Protein AF-S9UNZ1-F1 (afdb_monomer_lite)

Organism: NCBI:txid28005

Foldseek 3Di:
DLLVLLVVLLVCLQPPVCCCVDPVVLVSCVVDLLLVLLDADPVQWDWDCPPVDIDIDGPSPSSNVSSLSSLQSLLVSCLVPVVSCCSNPDPQSSLVSLLQQLACDPRHNVPLVSNLSSLVSVLSCLVSPLVDDHDPVSLVSSLVRLLVLCPDPLVPDPSSLVSVLSSLVSLVSNCVRDNLVPDPSSVVSNVVSVPDVSPVVSVVD

pLDDT: mean 83.98, std 10.7, range [51.44, 96.38]

InterPro domains:
  IPR011989 Armadillo-like helical [G3DSA:1.25.10.10] (1-201)

Radius of gyration: 17.78 Å; chains: 1; bounding box: 51×41×42 Å

Structure (mmCIF, N/CA/C/O backbone):
data_AF-S9UNZ1-F1
#
_entry.id   AF-S9UNZ1-F1
#
loop_
_atom_site.group_PDB
_atom_site.id
_atom_site.type_symbol
_atom_site.label_atom_id
_atom_site.label_alt_id
_atom_site.label_comp_id
_atom_site.label_asym_id
_atom_site.label_entity_id
_atom_site.label_seq_id
_atom_site.pdbx_PDB_ins_code
_atom_site.Cartn_x
_atom_site.Cartn_y
_atom_site.Cartn_z
_atom_site.occupancy
_atom_site.B_iso_or_equiv
_atom_site.auth_seq_id
_atom_site.auth_comp_id
_atom_site.auth_asym_id
_atom_site.auth_atom_id
_atom_site.pdbx_PDB_model_num
ATOM 1 N N . MET A 1 1 ? -10.093 -12.068 -19.983 1.00 70.94 1 MET A N 1
ATOM 2 C CA . MET A 1 1 ? -11.039 -12.468 -18.916 1.00 70.94 1 MET A CA 1
ATOM 3 C C . MET A 1 1 ? -10.761 -11.739 -17.599 1.00 70.94 1 MET A C 1
ATOM 5 O O . MET A 1 1 ? -11.621 -10.974 -17.195 1.00 70.94 1 MET A O 1
ATOM 9 N N . ARG A 1 2 ? -9.573 -11.876 -16.981 1.00 75.50 2 ARG A N 1
ATOM 10 C CA . ARG A 1 2 ? -9.237 -11.229 -15.687 1.00 75.50 2 ARG A CA 1
ATOM 11 C C . ARG A 1 2 ? -9.446 -9.703 -15.656 1.00 75.50 2 ARG A C 1
ATOM 13 O O . ARG A 1 2 ? -10.149 -9.211 -14.786 1.00 75.50 2 ARG A O 1
ATOM 20 N N . VAL A 1 3 ? -8.936 -8.981 -16.659 1.00 80.88 3 VAL A N 1
ATOM 21 C CA . VAL A 1 3 ? -9.116 -7.518 -16.805 1.00 80.88 3 VAL A CA 1
ATOM 22 C C . VAL A 1 3 ? -10.591 -7.106 -16.851 1.00 80.88 3 VAL A C 1
ATOM 24 O O . VAL A 1 3 ? -10.996 -6.186 -16.151 1.00 80.88 3 VAL A O 1
ATOM 27 N N . ALA A 1 4 ? -11.412 -7.805 -17.640 1.00 79.69 4 ALA A N 1
ATOM 28 C CA . ALA A 1 4 ? -12.835 -7.489 -17.775 1.00 79.69 4 ALA A CA 1
ATOM 29 C C . ALA A 1 4 ? -13.595 -7.696 -16.453 1.00 79.69 4 ALA A C 1
ATOM 31 O O . ALA A 1 4 ? -14.467 -6.902 -16.106 1.00 79.69 4 ALA A O 1
ATOM 32 N N . VAL A 1 5 ? -13.224 -8.726 -15.685 1.00 79.19 5 VAL A N 1
ATOM 33 C CA . VAL A 1 5 ? -13.783 -8.961 -14.348 1.00 79.19 5 VAL A CA 1
ATOM 34 C C . VAL A 1 5 ? -13.369 -7.851 -13.376 1.00 79.19 5 VAL A C 1
ATOM 36 O O . VAL A 1 5 ? -14.221 -7.330 -12.664 1.00 79.19 5 VAL A O 1
ATOM 39 N N . GLN A 1 6 ? -12.102 -7.422 -13.379 1.00 80.94 6 GLN A N 1
ATOM 40 C CA . GLN A 1 6 ? -11.648 -6.292 -12.556 1.00 80.94 6 GLN A CA 1
ATOM 41 C C . GLN A 1 6 ? -12.398 -4.996 -12.905 1.00 80.94 6 GLN A C 1
ATOM 43 O O . GLN A 1 6 ? -12.889 -4.307 -12.015 1.00 80.94 6 GLN A O 1
ATOM 48 N N . GLN A 1 7 ? -12.576 -4.693 -14.193 1.00 84.50 7 GLN A N 1
ATOM 49 C CA . GLN A 1 7 ? -13.351 -3.528 -14.634 1.00 84.50 7 GLN A CA 1
ATOM 50 C C . GLN A 1 7 ? -14.807 -3.577 -14.145 1.00 84.50 7 GLN A C 1
ATOM 52 O O . GLN A 1 7 ? -15.337 -2.562 -13.693 1.00 84.50 7 GLN A O 1
ATOM 57 N N . LEU A 1 8 ? -15.442 -4.754 -14.179 1.00 81.88 8 LEU A N 1
ATOM 58 C CA . LEU A 1 8 ? -16.794 -4.944 -13.654 1.00 81.88 8 LEU A CA 1
ATOM 59 C C . LEU A 1 8 ? -16.856 -4.715 -12.135 1.00 81.88 8 LEU A C 1
ATOM 61 O O . LEU A 1 8 ? -17.735 -3.993 -11.665 1.00 81.88 8 LEU A O 1
ATOM 65 N N . ILE A 1 9 ? -15.908 -5.271 -11.373 1.00 79.25 9 ILE A N 1
ATOM 66 C CA . ILE A 1 9 ? -15.802 -5.057 -9.919 1.00 79.25 9 ILE A CA 1
ATOM 67 C C . ILE A 1 9 ? -15.650 -3.559 -9.621 1.00 79.25 9 ILE A C 1
ATOM 69 O O . ILE A 1 9 ? -16.372 -3.021 -8.779 1.00 79.25 9 ILE A O 1
ATOM 73 N N . GLN A 1 10 ? -14.757 -2.865 -10.327 1.00 81.00 10 GLN A N 1
ATOM 74 C CA . GLN A 1 10 ? -14.546 -1.430 -10.147 1.00 81.00 10 GLN A CA 1
ATOM 75 C C . GLN A 1 10 ? -15.819 -0.623 -10.438 1.00 81.00 10 GLN A C 1
ATOM 77 O O . GLN A 1 10 ? -16.189 0.256 -9.656 1.00 81.00 10 GLN A O 1
ATOM 82 N N . ALA A 1 11 ? -16.504 -0.926 -11.545 1.00 83.12 11 ALA A N 1
ATOM 83 C CA . ALA A 1 11 ? -17.744 -0.258 -11.926 1.00 83.12 11 ALA A CA 1
ATOM 84 C C . ALA A 1 11 ? -18.823 -0.436 -10.850 1.00 83.12 11 ALA A C 1
ATOM 86 O O . ALA A 1 11 ? -19.440 0.542 -10.425 1.00 83.12 11 ALA A O 1
ATOM 87 N N . VAL A 1 12 ? -18.992 -1.655 -10.336 1.00 81.50 12 VAL A N 1
ATOM 88 C CA . VAL A 1 12 ? -19.963 -1.944 -9.274 1.00 81.50 12 VAL A CA 1
ATOM 89 C C . VAL A 1 12 ? -19.602 -1.244 -7.964 1.00 81.50 12 VAL A C 1
ATOM 91 O O . VAL A 1 12 ? -20.477 -0.638 -7.343 1.00 81.50 12 VAL A O 1
ATOM 94 N N . ALA A 1 13 ? -18.322 -1.205 -7.587 1.00 78.69 13 ALA A N 1
ATOM 95 C CA . ALA A 1 13 ? -17.861 -0.457 -6.415 1.00 78.69 13 ALA A CA 1
ATOM 96 C C . ALA A 1 13 ? -18.095 1.051 -6.502 1.00 78.69 13 ALA A C 1
ATOM 98 O O . ALA A 1 13 ? -18.271 1.699 -5.471 1.00 78.69 13 ALA A O 1
ATOM 99 N N . ASN A 1 14 ? -18.118 1.615 -7.704 1.00 82.19 14 ASN A N 1
ATOM 100 C CA . ASN A 1 14 ? -18.361 3.040 -7.889 1.00 82.19 14 ASN A CA 1
ATOM 101 C C . ASN A 1 14 ? -19.857 3.376 -8.000 1.00 82.19 14 ASN A C 1
ATOM 103 O O . ASN A 1 14 ? -20.277 4.417 -7.497 1.00 82.19 14 ASN A O 1
ATOM 107 N N . ILE A 1 15 ? -20.648 2.516 -8.651 1.00 84.19 15 ILE A N 1
ATOM 108 C CA . ILE A 1 15 ? -22.045 2.804 -9.011 1.00 84.19 15 ILE A CA 1
ATOM 109 C C . ILE A 1 15 ? -23.016 2.290 -7.951 1.00 84.19 15 ILE A C 1
ATOM 111 O O . ILE A 1 15 ? -23.840 3.055 -7.452 1.00 84.19 15 ILE A O 1
ATOM 115 N N . ASN A 1 16 ? -22.936 1.004 -7.603 1.00 82.00 16 ASN A N 1
ATOM 116 C CA . ASN A 1 16 ? -23.876 0.387 -6.676 1.00 82.00 16 ASN A CA 1
ATOM 117 C C . ASN A 1 16 ? -23.207 -0.686 -5.800 1.00 82.00 16 ASN A C 1
ATOM 119 O O . ASN A 1 16 ? -23.318 -1.883 -6.075 1.00 82.00 16 ASN A O 1
ATOM 123 N N . PRO A 1 17 ? -22.542 -0.276 -4.706 1.00 77.12 17 PRO A N 1
ATOM 124 C CA . PRO A 1 17 ? -21.812 -1.203 -3.851 1.00 77.12 17 PRO A CA 1
ATOM 125 C C . PRO A 1 17 ? -22.674 -2.238 -3.123 1.00 77.12 17 PRO A C 1
ATOM 127 O O . PRO A 1 17 ? -22.121 -3.179 -2.559 1.00 77.12 17 PRO A O 1
ATOM 130 N N . SER A 1 18 ? -24.001 -2.080 -3.072 1.00 77.00 18 SER A N 1
ATOM 131 C CA . SER A 1 18 ? -24.863 -3.083 -2.437 1.00 77.00 18 SER A CA 1
ATOM 132 C C . SER A 1 18 ? -24.914 -4.392 -3.225 1.00 77.00 18 SER A C 1
ATOM 134 O O . SER A 1 18 ? -25.151 -5.429 -2.616 1.00 77.00 18 SER A O 1
ATOM 136 N N . LEU A 1 19 ? -24.606 -4.373 -4.530 1.00 77.00 19 LEU A N 1
ATOM 137 C CA . LEU A 1 19 ? -24.581 -5.572 -5.376 1.00 77.00 19 LEU A CA 1
ATOM 138 C C . LEU A 1 19 ? -23.531 -6.597 -4.927 1.00 77.00 19 LEU A C 1
ATOM 140 O O . LEU A 1 19 ? -23.716 -7.788 -5.131 1.00 77.00 19 LEU A O 1
ATOM 144 N N . PHE A 1 20 ? -22.469 -6.173 -4.236 1.00 72.19 20 PHE A N 1
ATOM 145 C CA . PHE A 1 20 ? -21.501 -7.094 -3.625 1.00 72.19 20 PHE A CA 1
ATOM 146 C C . PHE A 1 20 ? -22.097 -7.972 -2.512 1.00 72.19 20 PHE A C 1
ATOM 148 O O . PHE A 1 20 ? -21.444 -8.908 -2.058 1.00 72.19 20 PHE A O 1
ATOM 155 N N . GLN A 1 21 ? -23.301 -7.653 -2.027 1.00 68.06 21 GLN A N 1
ATOM 156 C CA . GLN A 1 21 ? -24.030 -8.470 -1.055 1.00 68.06 21 GLN A CA 1
ATOM 157 C C . GLN A 1 21 ? -24.881 -9.559 -1.733 1.00 68.06 21 GLN A C 1
ATOM 159 O O . GLN A 1 21 ? -25.411 -10.424 -1.038 1.00 68.06 21 GLN A O 1
ATOM 164 N N . GLU A 1 22 ? -25.021 -9.528 -3.062 1.00 72.25 22 GLU A N 1
ATOM 165 C CA . GLU A 1 22 ? -25.734 -10.552 -3.822 1.00 72.25 22 GLU A CA 1
ATOM 166 C C . GLU A 1 22 ? -24.845 -11.784 -4.043 1.00 72.25 22 GLU A C 1
ATOM 168 O O . GLU A 1 22 ? -23.646 -11.682 -4.310 1.00 72.25 22 GLU A O 1
ATOM 173 N N . THR A 1 23 ? -25.437 -12.975 -3.947 1.00 59.66 23 THR A N 1
ATOM 174 C CA . THR A 1 23 ? -24.731 -14.265 -4.040 1.00 59.66 23 THR A CA 1
ATOM 175 C C . THR A 1 23 ? -23.988 -14.440 -5.371 1.00 59.66 23 THR A C 1
ATOM 177 O O . THR A 1 23 ? -22.906 -15.017 -5.399 1.00 59.66 23 THR A O 1
ATOM 180 N N . SER A 1 24 ? -24.516 -13.863 -6.453 1.00 64.31 24 SER A N 1
ATOM 181 C CA . SER A 1 24 ? -23.900 -13.825 -7.787 1.00 64.31 24 SER A CA 1
ATOM 182 C C . SER A 1 24 ? -22.568 -13.064 -7.821 1.00 64.31 24 SER A C 1
ATOM 184 O O . SER A 1 24 ? -21.688 -13.379 -8.622 1.00 64.31 24 SER A O 1
ATOM 186 N N . PHE A 1 25 ? -22.374 -12.082 -6.936 1.00 64.12 25 PHE A N 1
ATOM 187 C CA . PHE A 1 25 ? -21.117 -11.342 -6.847 1.00 64.12 25 PHE A CA 1
ATOM 188 C C . PHE A 1 25 ? -20.051 -12.123 -6.065 1.00 64.12 25 PHE A C 1
ATOM 190 O O . PHE A 1 25 ? -18.880 -12.102 -6.438 1.00 64.12 25 PHE A O 1
ATOM 197 N N . ALA A 1 26 ? -20.444 -12.905 -5.054 1.00 60.34 26 ALA A N 1
ATOM 198 C CA . ALA A 1 26 ? -19.521 -13.793 -4.339 1.00 60.34 26 ALA A CA 1
ATOM 199 C C . ALA A 1 26 ? -18.848 -14.826 -5.272 1.00 60.34 26 ALA A C 1
ATOM 201 O O . ALA A 1 26 ? -17.675 -15.151 -5.090 1.00 60.34 26 ALA A O 1
ATOM 202 N N . GLU A 1 27 ? -19.542 -15.286 -6.317 1.00 59.22 27 GLU A N 1
ATOM 203 C CA . GLU A 1 27 ? -18.967 -16.148 -7.363 1.00 59.22 27 GLU A CA 1
ATOM 204 C C . GLU A 1 27 ? -17.949 -15.395 -8.239 1.00 59.22 27 GLU A C 1
ATOM 206 O O . GLU A 1 27 ? -16.874 -15.916 -8.533 1.00 59.22 27 GLU A O 1
ATOM 211 N N . LEU A 1 28 ? -18.226 -14.129 -8.568 1.00 59.81 28 LEU A N 1
ATOM 212 C CA . LEU A 1 28 ? -17.312 -13.210 -9.263 1.00 59.81 28 LEU A CA 1
ATOM 213 C C . LEU A 1 28 ? -16.011 -12.957 -8.475 1.00 59.81 28 LEU A C 1
ATOM 215 O O . LEU A 1 28 ? -14.941 -12.862 -9.078 1.00 59.81 28 LEU A O 1
ATOM 219 N N . HIS A 1 29 ? -16.074 -12.913 -7.138 1.00 57.47 29 HIS A N 1
ATOM 220 C CA . HIS A 1 29 ? -14.888 -12.889 -6.266 1.00 57.47 29 HIS A CA 1
ATOM 221 C C . HIS A 1 29 ? -14.045 -14.167 -6.393 1.00 57.47 29 HIS A C 1
ATOM 223 O O . HIS A 1 29 ? -12.818 -14.102 -6.428 1.00 57.47 29 HIS A O 1
ATOM 229 N N . GLY A 1 30 ? -14.687 -15.331 -6.535 1.00 57.09 30 GLY A N 1
ATOM 230 C CA . GLY A 1 30 ? -13.999 -16.598 -6.802 1.00 57.09 30 GLY A CA 1
ATOM 231 C C . GLY A 1 30 ? -13.264 -16.629 -8.149 1.00 57.09 30 GLY A C 1
ATOM 232 O O . GLY A 1 30 ? -12.314 -17.393 -8.311 1.00 57.09 30 GLY A O 1
ATOM 233 N N . MET A 1 31 ? -13.657 -15.777 -9.104 1.00 51.44 31 MET A N 1
ATOM 234 C CA . MET A 1 31 ? -13.036 -15.697 -10.431 1.00 51.44 31 MET A CA 1
ATOM 235 C C . MET A 1 31 ? -11.806 -14.778 -10.487 1.00 51.44 31 MET A C 1
ATOM 237 O O . MET A 1 31 ? -10.997 -14.915 -11.408 1.00 51.44 31 MET A O 1
ATOM 241 N N . VAL A 1 32 ? -11.642 -13.851 -9.532 1.00 60.81 32 VAL A N 1
ATOM 242 C CA . VAL A 1 32 ? -10.467 -12.970 -9.427 1.00 60.81 32 VAL A CA 1
ATOM 243 C C . VAL A 1 32 ? -10.091 -12.756 -7.966 1.00 60.81 32 VAL A C 1
ATOM 245 O O . VAL A 1 32 ? -10.756 -12.027 -7.233 1.00 60.81 32 VAL A O 1
ATOM 248 N N . ASN A 1 33 ? -8.943 -13.305 -7.572 1.00 76.75 33 ASN A N 1
ATOM 249 C CA . ASN A 1 33 ? -8.331 -12.975 -6.295 1.00 76.75 33 ASN A CA 1
ATOM 250 C C . ASN A 1 33 ? -7.581 -11.637 -6.420 1.00 76.75 33 ASN A C 1
ATOM 252 O O . ASN A 1 33 ? -6.411 -11.603 -6.799 1.00 76.75 33 ASN A O 1
ATOM 256 N N . LEU A 1 34 ? -8.268 -10.529 -6.115 1.00 79.19 34 LEU A N 1
ATOM 257 C CA . LEU A 1 34 ? -7.691 -9.182 -6.202 1.00 79.19 34 LEU A CA 1
ATOM 258 C C . LEU A 1 34 ? -6.420 -9.036 -5.358 1.00 79.19 34 LEU A C 1
ATOM 260 O O . LEU A 1 34 ? -5.508 -8.345 -5.790 1.00 79.19 34 LEU A O 1
ATOM 264 N N . ILE A 1 35 ? -6.328 -9.705 -4.202 1.00 84.12 35 ILE A N 1
ATOM 265 C CA . ILE A 1 35 ? -5.143 -9.658 -3.329 1.00 84.12 35 ILE A CA 1
ATOM 266 C C . ILE A 1 35 ? -3.928 -10.286 -4.021 1.00 84.12 35 ILE A C 1
ATOM 268 O O . ILE A 1 35 ? -2.819 -9.767 -3.901 1.00 84.12 35 ILE A O 1
ATOM 272 N N . VAL A 1 36 ? -4.124 -11.379 -4.763 1.00 85.06 36 VAL A N 1
ATOM 273 C CA . VAL A 1 36 ? -3.059 -11.983 -5.581 1.00 85.06 36 VAL A CA 1
ATOM 274 C C . VAL A 1 36 ? -2.636 -11.028 -6.692 1.00 85.06 36 VAL A C 1
ATOM 276 O O . VAL A 1 36 ? -1.444 -10.832 -6.894 1.00 85.06 36 VAL A O 1
ATOM 279 N N . GLU A 1 37 ? -3.593 -10.374 -7.349 1.00 88.19 37 GLU A N 1
ATOM 280 C CA . GLU A 1 37 ? -3.329 -9.420 -8.434 1.00 88.19 37 GLU A CA 1
ATOM 281 C C . GLU A 1 37 ? -2.682 -8.102 -7.949 1.00 88.19 37 GLU A C 1
ATOM 283 O O . GLU A 1 37 ? -2.182 -7.338 -8.766 1.00 88.19 37 GLU A O 1
ATOM 288 N N . LEU A 1 38 ? -2.636 -7.817 -6.639 1.00 89.25 38 LEU A N 1
ATOM 289 C CA . LEU A 1 38 ? -1.836 -6.704 -6.096 1.00 89.25 38 LEU A CA 1
ATOM 290 C C . LEU A 1 38 ? -0.332 -7.001 -6.099 1.00 89.25 38 LEU A C 1
ATOM 292 O O . LEU A 1 38 ? 0.473 -6.083 -5.944 1.00 89.25 38 LEU A O 1
ATOM 296 N N . LYS A 1 39 ? 0.053 -8.276 -6.216 1.00 87.88 39 LYS A N 1
ATOM 297 C CA . LYS A 1 39 ? 1.447 -8.709 -6.172 1.00 87.88 39 LYS A CA 1
ATOM 298 C C . LYS A 1 39 ? 1.988 -8.859 -7.581 1.00 87.88 39 LYS A C 1
ATOM 300 O O . LYS A 1 39 ? 1.300 -9.293 -8.500 1.00 87.88 39 LYS A O 1
ATOM 305 N N . GLU A 1 40 ? 3.252 -8.509 -7.727 1.00 87.31 40 GLU A N 1
ATOM 306 C CA . GLU A 1 40 ? 3.991 -8.748 -8.950 1.00 87.31 40 GLU A CA 1
ATOM 307 C C . GLU A 1 40 ? 4.117 -10.253 -9.235 1.00 87.31 40 GLU A C 1
ATOM 309 O O . GLU A 1 40 ? 4.550 -11.029 -8.381 1.00 87.31 40 GLU A O 1
ATOM 314 N N . ASP A 1 41 ? 3.727 -10.654 -10.447 1.00 87.56 41 ASP A N 1
ATOM 315 C CA . ASP A 1 41 ? 3.884 -12.017 -10.946 1.00 87.56 41 ASP A CA 1
ATOM 316 C C . ASP A 1 41 ? 5.189 -12.105 -11.738 1.00 87.56 41 ASP A C 1
ATOM 318 O O . ASP A 1 41 ? 5.290 -11.597 -12.859 1.00 87.56 41 ASP A O 1
ATOM 322 N N . SER A 1 42 ? 6.191 -12.763 -11.154 1.00 86.81 42 SER A N 1
ATOM 323 C CA . SER A 1 42 ? 7.514 -12.903 -11.763 1.00 86.81 42 SER A CA 1
ATOM 324 C C . SER A 1 42 ? 7.500 -13.666 -13.086 1.00 86.81 42 SER A C 1
ATOM 326 O O . SER A 1 42 ? 8.398 -13.465 -13.901 1.00 86.81 42 SER A O 1
ATOM 328 N N . SER A 1 43 ? 6.474 -14.485 -13.348 1.00 88.62 43 SER A N 1
ATOM 329 C CA . SER A 1 43 ? 6.317 -15.184 -14.628 1.00 88.62 43 SER A CA 1
ATOM 330 C C . SER A 1 43 ? 5.930 -14.252 -15.784 1.00 88.62 43 SER A C 1
ATOM 332 O O . SER A 1 43 ? 6.108 -14.611 -16.948 1.00 88.62 43 SER A O 1
ATOM 334 N N . LEU A 1 44 ? 5.438 -13.044 -15.480 1.00 88.50 44 LEU A N 1
ATOM 335 C CA . LEU A 1 44 ? 5.023 -12.030 -16.457 1.00 88.50 44 LEU A CA 1
ATOM 336 C C . LEU A 1 44 ? 6.074 -10.931 -16.672 1.00 88.50 44 LEU A C 1
ATOM 338 O O . LEU A 1 44 ? 5.818 -9.969 -17.406 1.00 88.50 44 LEU A O 1
ATOM 342 N N . ILE A 1 45 ? 7.245 -11.064 -16.045 1.00 90.06 45 ILE A N 1
ATOM 343 C CA . ILE A 1 45 ? 8.346 -10.110 -16.155 1.00 90.06 45 ILE A CA 1
ATOM 344 C C . ILE A 1 45 ? 9.401 -10.656 -17.102 1.00 90.06 45 ILE A C 1
ATOM 346 O O . ILE A 1 45 ? 9.857 -11.790 -16.979 1.00 90.06 45 ILE A O 1
ATOM 350 N N . GLN A 1 46 ? 9.865 -9.794 -17.996 1.00 90.12 46 GLN A N 1
ATOM 351 C CA . GLN A 1 46 ? 11.051 -10.038 -18.799 1.00 90.12 46 GLN A CA 1
ATOM 352 C C . GLN A 1 46 ? 12.070 -8.939 -18.525 1.00 90.12 46 GLN A C 1
ATOM 354 O O . GLN A 1 46 ? 11.759 -7.753 -18.637 1.00 90.12 46 GLN A O 1
ATOM 359 N N . VAL A 1 47 ? 13.291 -9.331 -18.164 1.00 90.75 47 VAL A N 1
ATOM 360 C CA . VAL A 1 47 ? 14.418 -8.412 -17.987 1.00 90.75 47 VAL A CA 1
ATOM 361 C C . VAL A 1 47 ? 15.480 -8.753 -19.022 1.00 90.75 47 VAL A C 1
ATOM 363 O O . VAL A 1 47 ? 16.018 -9.858 -19.024 1.00 90.75 47 VAL A O 1
ATOM 366 N N . LEU A 1 48 ? 15.775 -7.800 -19.900 1.00 89.94 48 LEU A N 1
ATOM 367 C CA . LEU A 1 48 ? 16.868 -7.867 -20.861 1.00 89.94 48 LEU A CA 1
ATOM 368 C C . LEU A 1 48 ? 18.019 -7.012 -20.330 1.00 89.94 48 LEU A C 1
ATOM 370 O O . LEU A 1 48 ? 17.862 -5.806 -20.135 1.00 89.94 48 LEU A O 1
ATOM 374 N N . ASP A 1 49 ? 19.160 -7.643 -20.069 1.00 91.62 49 ASP A N 1
ATOM 375 C CA . ASP A 1 49 ? 20.362 -6.976 -19.573 1.00 91.62 49 ASP A CA 1
ATOM 376 C C . ASP A 1 49 ? 21.333 -6.715 -20.731 1.00 91.62 49 ASP A C 1
ATOM 378 O O . ASP A 1 49 ? 21.821 -7.643 -21.375 1.00 91.62 49 ASP A O 1
ATOM 382 N N . PHE A 1 50 ? 21.598 -5.439 -21.000 1.00 90.00 50 PHE A N 1
ATOM 383 C CA . PHE A 1 50 ? 22.536 -4.967 -22.016 1.00 90.00 50 PHE A CA 1
ATOM 384 C C . PHE A 1 50 ? 23.842 -4.442 -21.389 1.00 90.00 50 PHE A C 1
ATOM 386 O O . PHE A 1 50 ? 24.512 -3.595 -21.980 1.00 90.00 50 PHE A O 1
ATOM 393 N N . ASN A 1 51 ? 24.209 -4.920 -20.192 1.00 86.38 51 ASN A N 1
ATOM 394 C CA . ASN A 1 51 ? 25.349 -4.512 -19.353 1.00 86.38 51 ASN A CA 1
ATOM 395 C C . ASN A 1 51 ? 25.252 -3.081 -18.800 1.00 86.38 51 ASN A C 1
ATOM 397 O O . ASN A 1 51 ? 25.339 -2.868 -17.593 1.00 86.38 51 ASN A O 1
ATOM 401 N N . THR A 1 52 ? 25.089 -2.083 -19.671 1.00 88.38 52 THR A N 1
ATOM 402 C CA . THR A 1 52 ? 24.977 -0.660 -19.298 1.00 88.38 52 THR A CA 1
ATOM 403 C C . THR A 1 52 ? 23.535 -0.223 -19.064 1.00 88.38 52 THR A C 1
ATOM 405 O O . THR A 1 52 ? 23.294 0.843 -18.500 1.00 88.38 52 THR A O 1
ATOM 408 N N . CYS A 1 53 ? 22.571 -1.036 -19.497 1.00 80.81 53 CYS A N 1
ATOM 409 C CA . CYS A 1 53 ? 21.149 -0.763 -19.383 1.00 80.81 53 CYS A CA 1
ATOM 410 C C . CYS A 1 53 ? 20.386 -2.068 -19.153 1.00 80.81 53 CYS A C 1
ATOM 412 O O . CYS A 1 53 ? 20.642 -3.065 -19.824 1.00 80.81 53 CYS A O 1
ATOM 414 N N . LYS A 1 54 ? 19.419 -2.043 -18.234 1.00 87.31 54 LYS A N 1
ATOM 415 C CA . LYS A 1 54 ? 18.451 -3.124 -18.046 1.00 87.31 54 LYS A CA 1
ATOM 416 C C . LYS A 1 54 ? 17.102 -2.658 -18.571 1.00 87.31 54 LYS A C 1
ATOM 418 O O . LYS A 1 54 ? 16.556 -1.673 -18.080 1.00 87.31 54 LYS A O 1
ATOM 423 N N . HIS A 1 55 ? 16.561 -3.366 -19.553 1.00 87.50 55 HIS A N 1
ATOM 424 C CA . HIS A 1 55 ? 15.203 -3.153 -20.029 1.00 87.50 55 HIS A CA 1
ATOM 425 C C . HIS A 1 55 ? 14.265 -4.143 -19.339 1.00 87.50 55 HIS A C 1
ATOM 427 O O . HIS A 1 55 ? 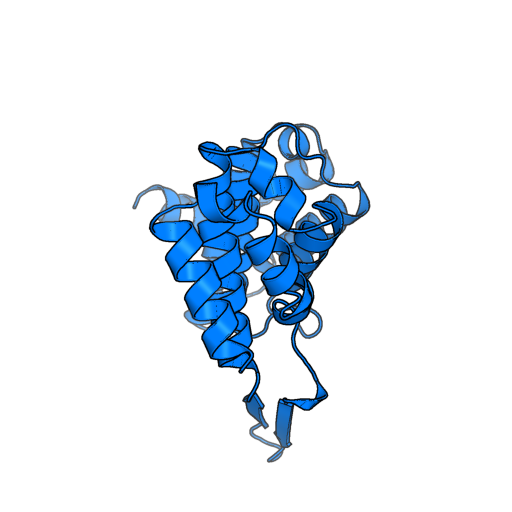14.484 -5.350 -19.403 1.00 87.50 55 HIS A O 1
ATOM 433 N N . ARG A 1 56 ? 13.218 -3.640 -18.683 1.00 88.50 56 ARG A N 1
ATOM 434 C CA . ARG A 1 56 ? 12.218 -4.449 -17.980 1.00 88.50 56 ARG A CA 1
ATOM 435 C C . ARG A 1 56 ? 10.864 -4.291 -18.660 1.00 88.50 56 ARG A C 1
ATOM 437 O O . ARG A 1 56 ? 10.339 -3.185 -18.727 1.00 88.50 56 ARG A O 1
ATOM 444 N N . THR A 1 57 ? 10.294 -5.398 -19.116 1.00 90.56 57 THR A N 1
ATOM 445 C CA . THR A 1 57 ? 8.908 -5.488 -19.582 1.00 90.56 57 THR A CA 1
ATOM 446 C C . THR A 1 57 ? 8.082 -6.230 -18.541 1.00 90.56 57 THR A C 1
ATOM 448 O O . THR A 1 57 ? 8.509 -7.258 -18.022 1.00 90.56 57 THR A O 1
ATOM 451 N N . ASP A 1 58 ? 6.899 -5.707 -18.241 1.00 91.44 58 ASP A N 1
ATOM 452 C CA . ASP A 1 58 ? 5.987 -6.244 -17.234 1.00 91.44 58 ASP A CA 1
ATOM 453 C C . ASP A 1 58 ? 4.587 -6.343 -17.828 1.00 91.44 58 ASP A C 1
ATOM 455 O O . ASP A 1 58 ? 3.841 -5.362 -17.887 1.00 91.44 58 ASP A O 1
ATOM 459 N N . ALA A 1 59 ? 4.240 -7.537 -18.307 1.00 90.19 59 ALA A N 1
ATOM 460 C CA . ALA A 1 59 ? 2.940 -7.779 -18.924 1.00 90.19 59 ALA A CA 1
ATOM 461 C C . ALA A 1 59 ? 1.791 -7.766 -17.896 1.00 90.19 59 ALA A C 1
ATOM 463 O O . ALA A 1 59 ? 0.629 -7.608 -18.271 1.00 90.19 59 ALA A O 1
ATOM 464 N N . GLY A 1 60 ? 2.103 -7.910 -16.602 1.00 90.12 60 GLY A N 1
ATOM 465 C CA . GLY A 1 60 ? 1.131 -7.909 -15.510 1.00 90.12 60 GLY A CA 1
ATOM 466 C C . GLY A 1 60 ? 0.758 -6.514 -15.001 1.00 90.12 60 GLY A C 1
ATOM 467 O O . GLY A 1 60 ? -0.269 -6.371 -14.337 1.00 90.12 60 GLY A O 1
ATOM 468 N N . LEU A 1 61 ? 1.539 -5.476 -15.324 1.00 90.56 61 LEU A N 1
ATOM 469 C CA . LEU A 1 61 ? 1.391 -4.128 -14.759 1.00 90.56 61 LEU A CA 1
ATOM 470 C C . LEU A 1 61 ? -0.030 -3.553 -14.898 1.00 90.56 61 LEU A C 1
ATOM 472 O O . LEU A 1 61 ? -0.551 -2.939 -13.966 1.00 90.56 61 LEU A O 1
ATOM 476 N N . GLY A 1 62 ? -0.675 -3.766 -16.049 1.00 89.94 62 GLY A N 1
ATOM 477 C CA . GLY A 1 62 ? -2.041 -3.296 -16.299 1.00 89.94 62 GLY A CA 1
ATOM 478 C C . GLY A 1 62 ? -3.080 -3.953 -15.383 1.00 89.94 62 GLY A C 1
ATOM 479 O O . GLY A 1 62 ? -3.938 -3.262 -14.835 1.00 89.94 62 GLY A O 1
ATOM 480 N N . CYS A 1 63 ? -2.969 -5.267 -15.162 1.00 88.81 63 CYS A N 1
ATOM 481 C CA . CYS A 1 63 ? -3.835 -6.008 -14.240 1.00 88.81 63 CYS A CA 1
ATOM 482 C C . CYS A 1 63 ? -3.642 -5.534 -12.796 1.00 88.81 63 CYS A C 1
ATOM 484 O O . CYS A 1 63 ? -4.625 -5.322 -12.085 1.00 88.81 63 CYS A O 1
ATOM 486 N N . ARG A 1 64 ? -2.390 -5.302 -12.376 1.00 91.62 64 ARG A N 1
ATOM 487 C CA . ARG A 1 64 ? -2.102 -4.803 -11.023 1.00 91.62 64 ARG A CA 1
ATOM 488 C C . ARG A 1 64 ? -2.693 -3.420 -10.801 1.00 91.62 64 ARG A C 1
ATOM 490 O O . ARG A 1 64 ? -3.355 -3.191 -9.794 1.00 91.62 64 ARG A O 1
ATOM 497 N N . ARG A 1 65 ? -2.541 -2.513 -11.770 1.00 93.25 65 ARG A N 1
ATOM 498 C CA . ARG A 1 65 ? -3.136 -1.167 -11.717 1.00 93.25 65 ARG A CA 1
ATOM 499 C C . ARG A 1 65 ? -4.641 -1.212 -11.481 1.00 93.25 65 ARG A C 1
ATOM 501 O O . ARG A 1 65 ? -5.137 -0.567 -10.561 1.00 93.25 65 ARG A O 1
ATOM 508 N N . LEU A 1 66 ? -5.346 -2.035 -12.253 1.00 89.88 66 LEU A N 1
ATOM 509 C CA . LEU A 1 66 ? -6.783 -2.225 -12.082 1.00 89.88 66 LEU A CA 1
ATOM 510 C C . LEU A 1 66 ? -7.128 -2.846 -10.725 1.00 89.88 66 LEU A C 1
ATOM 512 O O . LEU A 1 66 ? -8.117 -2.443 -10.118 1.00 89.88 66 LEU A O 1
ATOM 516 N N . ALA A 1 67 ? -6.320 -3.779 -10.214 1.00 89.69 67 ALA A N 1
ATOM 517 C CA . ALA A 1 67 ? -6.523 -4.349 -8.885 1.00 89.69 67 ALA A CA 1
ATOM 518 C C . ALA A 1 67 ? -6.400 -3.288 -7.776 1.00 89.69 67 ALA A C 1
ATOM 520 O O . ALA A 1 67 ? -7.281 -3.205 -6.917 1.00 89.69 67 ALA A O 1
ATOM 521 N N . PHE A 1 68 ? -5.376 -2.427 -7.825 1.00 92.88 68 PHE A N 1
ATOM 522 C CA . PHE A 1 68 ? -5.228 -1.298 -6.896 1.00 92.88 68 PHE A CA 1
ATOM 523 C C . PHE A 1 68 ? -6.430 -0.349 -6.956 1.00 92.88 68 PHE A C 1
ATOM 525 O O . PHE A 1 68 ? -6.975 0.030 -5.914 1.00 92.88 68 PHE A O 1
ATOM 532 N N . ASP A 1 69 ? -6.892 -0.009 -8.159 1.00 90.94 69 ASP A N 1
ATOM 533 C CA . ASP A 1 69 ? -8.059 0.853 -8.339 1.00 90.94 69 ASP A CA 1
ATOM 534 C C . ASP A 1 69 ? -9.351 0.211 -7.811 1.00 90.94 69 ASP A C 1
ATOM 536 O O . ASP A 1 69 ? -10.138 0.876 -7.130 1.00 90.94 69 ASP A O 1
ATOM 540 N N . CYS A 1 70 ? -9.554 -1.089 -8.059 1.00 86.94 70 CYS A N 1
ATOM 541 C CA . CYS A 1 70 ? -10.670 -1.858 -7.506 1.00 86.94 70 CYS A CA 1
ATOM 542 C C . CYS A 1 70 ? -10.665 -1.791 -5.980 1.00 86.94 70 CYS A C 1
ATOM 544 O O . CYS A 1 70 ? -11.659 -1.385 -5.376 1.00 86.94 70 CYS A O 1
ATOM 546 N N . VAL A 1 71 ? -9.537 -2.134 -5.354 1.00 88.44 71 VAL A N 1
ATOM 547 C CA . VAL A 1 71 ? -9.388 -2.121 -3.894 1.00 88.44 71 VAL A CA 1
ATOM 548 C C . VAL A 1 71 ? -9.664 -0.725 -3.342 1.00 88.44 71 VAL A C 1
ATOM 550 O O . VAL A 1 71 ? -10.444 -0.583 -2.402 1.00 88.44 71 VAL A O 1
ATOM 553 N N . LYS A 1 72 ? -9.111 0.330 -3.950 1.00 90.56 72 LYS A N 1
ATOM 554 C CA . LYS A 1 72 ? -9.349 1.719 -3.532 1.00 90.56 72 LYS A CA 1
ATOM 555 C C . LYS A 1 72 ? -10.831 2.099 -3.597 1.00 90.56 72 LYS A C 1
ATOM 557 O O . LYS A 1 72 ? -11.346 2.708 -2.654 1.00 90.56 72 LYS A O 1
ATOM 562 N N . SER A 1 73 ? -11.525 1.745 -4.679 1.00 87.06 73 SER A N 1
ATOM 563 C CA . SER A 1 73 ? -12.968 1.974 -4.823 1.00 87.06 73 SER A CA 1
ATOM 564 C C . SER A 1 73 ? -13.771 1.199 -3.783 1.00 87.06 73 SER A C 1
ATOM 566 O O . SER A 1 73 ? -14.633 1.777 -3.119 1.00 87.06 73 SER A O 1
ATOM 568 N N . MET A 1 74 ? -13.446 -0.074 -3.561 1.00 83.06 74 MET A N 1
ATOM 569 C CA . MET A 1 74 ? -14.121 -0.898 -2.561 1.00 83.06 74 MET A CA 1
ATOM 570 C C . MET A 1 74 ? -13.893 -0.372 -1.140 1.00 83.06 74 MET A C 1
ATOM 572 O O . MET A 1 74 ? -14.841 -0.294 -0.365 1.00 83.06 74 MET A O 1
ATOM 576 N N . VAL A 1 75 ? -12.673 0.058 -0.795 1.00 86.06 75 VAL A N 1
ATOM 577 C CA . VAL A 1 75 ? -12.345 0.648 0.517 1.00 86.06 75 VAL A CA 1
ATOM 578 C C . VAL A 1 75 ? -13.170 1.900 0.777 1.00 86.06 75 VAL A C 1
ATOM 580 O O . VAL A 1 75 ? -13.650 2.101 1.891 1.00 86.06 75 VAL A O 1
ATOM 583 N N . LYS A 1 76 ? -13.400 2.731 -0.243 1.00 86.81 76 LYS A N 1
ATOM 584 C CA . LYS A 1 76 ? -14.285 3.898 -0.125 1.00 86.81 76 LYS A CA 1
ATOM 585 C C . LYS A 1 76 ? -15.751 3.492 0.008 1.00 86.81 76 LYS A C 1
ATOM 587 O O . LYS A 1 76 ? -16.470 4.058 0.831 1.00 86.81 76 LYS A O 1
ATOM 592 N N . ALA A 1 77 ? -16.192 2.521 -0.784 1.00 82.06 77 ALA A N 1
ATOM 593 C CA . ALA A 1 77 ? -17.564 2.032 -0.779 1.00 82.06 77 ALA A CA 1
ATOM 594 C C . ALA A 1 77 ? -17.946 1.361 0.550 1.00 82.06 77 ALA A C 1
ATOM 596 O O . ALA A 1 77 ? -19.058 1.551 1.050 1.00 82.06 77 ALA A O 1
ATOM 597 N N . ALA A 1 78 ? -17.000 0.654 1.172 1.00 77.00 78 ALA A N 1
ATOM 598 C CA . ALA A 1 78 ? -17.172 -0.012 2.456 1.00 77.00 78 ALA A CA 1
ATOM 599 C C . ALA A 1 78 ? -17.542 0.964 3.595 1.00 77.00 78 ALA A C 1
ATOM 601 O O . ALA A 1 78 ? -18.174 0.559 4.567 1.00 77.00 78 ALA A O 1
ATOM 602 N N . ARG A 1 79 ? -17.296 2.277 3.442 1.00 78.38 79 ARG A N 1
ATOM 603 C CA . ARG A 1 79 ? -17.731 3.297 4.412 1.00 78.38 79 ARG A CA 1
ATOM 604 C C . ARG A 1 79 ? -19.255 3.351 4.514 1.00 78.38 79 ARG A C 1
ATOM 606 O O . ARG A 1 79 ? -19.798 3.610 5.582 1.00 78.38 79 ARG A O 1
ATOM 613 N N . ARG A 1 80 ? -19.939 3.140 3.388 1.00 75.81 80 ARG A N 1
ATOM 614 C CA . ARG A 1 80 ? -21.407 3.108 3.296 1.00 75.81 80 ARG A CA 1
ATOM 615 C C . ARG A 1 80 ? -21.962 1.714 3.578 1.00 75.81 80 ARG A C 1
ATOM 617 O O . ARG A 1 80 ? -23.124 1.581 3.937 1.00 75.81 80 ARG A O 1
ATOM 624 N N . SER A 1 81 ? -21.134 0.686 3.412 1.00 73.56 81 SER A N 1
ATOM 625 C CA . SER A 1 81 ? -21.505 -0.712 3.606 1.00 73.56 81 SER A CA 1
ATOM 626 C C . SER A 1 81 ? -20.341 -1.486 4.239 1.00 73.56 81 SER A C 1
ATOM 628 O O . SER A 1 81 ? -19.578 -2.129 3.518 1.00 73.56 81 SER A O 1
ATOM 630 N N . PRO A 1 82 ? -20.193 -1.473 5.580 1.00 69.81 82 PRO A N 1
ATOM 631 C CA . PRO A 1 82 ? -19.058 -2.099 6.274 1.00 69.81 82 PRO A CA 1
ATOM 632 C C . PRO A 1 82 ? -18.892 -3.598 5.995 1.00 69.81 82 PRO A C 1
ATOM 634 O O . PRO A 1 82 ? -17.786 -4.125 6.063 1.00 69.81 82 PRO A O 1
ATOM 637 N N . LYS A 1 83 ? -19.978 -4.277 5.599 1.00 68.25 83 LYS A N 1
ATOM 638 C CA . LYS A 1 83 ? -19.974 -5.674 5.136 1.00 68.25 83 LYS A CA 1
ATOM 639 C C . LYS A 1 83 ? -19.097 -5.905 3.896 1.00 68.25 83 LYS A C 1
ATOM 641 O O . LYS A 1 83 ? -18.787 -7.037 3.580 1.00 68.25 83 LYS A O 1
ATOM 646 N N . LEU A 1 84 ? -18.676 -4.859 3.185 1.00 67.88 84 LEU A N 1
ATOM 647 C CA . LEU A 1 84 ? -17.749 -4.997 2.058 1.00 67.88 84 LEU A CA 1
ATOM 648 C C . LEU A 1 84 ? -16.311 -5.276 2.502 1.00 67.88 84 LEU A C 1
ATOM 650 O O . LEU A 1 84 ? -15.535 -5.790 1.709 1.00 67.88 84 LEU A O 1
ATOM 654 N N . LEU A 1 85 ? -15.953 -4.998 3.760 1.00 64.38 85 LEU A N 1
ATOM 655 C CA . LEU A 1 85 ? -14.639 -5.377 4.290 1.00 64.38 85 LEU A CA 1
ATOM 656 C C . LEU A 1 85 ? -14.466 -6.898 4.330 1.00 64.38 85 LEU A C 1
ATOM 658 O O . LEU A 1 85 ? -13.369 -7.395 4.104 1.00 64.38 85 LEU A O 1
ATOM 662 N N . THR A 1 86 ? -15.553 -7.641 4.571 1.00 61.34 86 THR A N 1
ATOM 663 C CA . THR A 1 86 ? -15.532 -9.112 4.557 1.00 61.34 86 THR A CA 1
ATOM 664 C C . THR A 1 86 ? -15.438 -9.671 3.139 1.00 61.34 86 THR A C 1
ATOM 666 O O . THR A 1 86 ? -15.158 -10.852 2.968 1.00 61.34 86 THR A O 1
ATOM 669 N N . TYR A 1 87 ? -15.664 -8.834 2.121 1.00 60.06 87 TYR A N 1
ATOM 670 C CA . TYR A 1 87 ? -15.593 -9.228 0.718 1.00 60.06 87 TYR A CA 1
ATOM 671 C C . TYR A 1 87 ? -14.159 -9.524 0.272 1.00 60.06 87 TYR A C 1
ATOM 673 O O . TYR A 1 87 ? -13.964 -10.324 -0.627 1.00 60.06 87 TYR A O 1
ATOM 681 N N . TRP A 1 88 ? -13.148 -8.933 0.913 1.00 62.69 88 TRP A N 1
ATOM 682 C CA . TRP A 1 88 ? -11.738 -9.194 0.594 1.00 62.69 88 TRP A CA 1
ATOM 683 C C . TRP A 1 88 ? -11.179 -10.440 1.297 1.00 62.69 88 TRP A C 1
ATOM 685 O O . TRP A 1 88 ? -9.971 -10.652 1.302 1.00 62.69 88 TRP A O 1
ATOM 695 N N . GLY A 1 89 ? -12.028 -11.248 1.937 1.00 63.16 89 GLY A N 1
ATOM 696 C CA . GLY A 1 89 ? -11.579 -12.342 2.792 1.00 63.16 89 GLY A CA 1
ATOM 697 C C . GLY A 1 89 ? -10.911 -11.811 4.063 1.00 63.16 89 GLY A C 1
ATOM 698 O O . GLY A 1 89 ? -11.550 -11.138 4.872 1.00 63.16 89 GLY A O 1
ATOM 699 N N . SER A 1 90 ? -9.629 -12.128 4.258 1.00 69.50 90 SER A N 1
ATOM 700 C CA . SER A 1 90 ? -8.861 -11.677 5.421 1.00 69.50 90 SER A CA 1
ATOM 701 C C . SER A 1 90 ? -8.323 -10.263 5.199 1.00 69.50 90 SER A C 1
ATOM 703 O O . SER A 1 90 ? -7.380 -10.060 4.435 1.00 69.50 90 SER A O 1
ATOM 705 N N . THR A 1 91 ? -8.850 -9.279 5.937 1.00 78.12 91 THR A N 1
ATOM 706 C CA . THR A 1 91 ? -8.295 -7.911 5.987 1.00 78.12 91 THR A CA 1
ATOM 707 C C . THR A 1 91 ? -6.783 -7.909 6.249 1.00 78.12 91 THR A C 1
ATOM 709 O O . THR A 1 91 ? -6.077 -7.028 5.764 1.00 78.12 91 THR A O 1
ATOM 712 N N . GLY A 1 92 ? -6.272 -8.912 6.974 1.00 84.94 92 GLY A N 1
ATOM 713 C CA . GLY A 1 92 ? -4.841 -9.089 7.212 1.00 84.94 92 GLY A CA 1
ATOM 714 C C . GLY A 1 92 ? -4.043 -9.329 5.928 1.00 84.94 92 GLY A C 1
ATOM 715 O O . GLY A 1 92 ? -3.042 -8.654 5.718 1.00 84.94 92 GLY A O 1
ATOM 716 N N . GLU A 1 93 ? -4.512 -10.204 5.037 1.00 86.12 93 GLU A N 1
ATOM 717 C CA . GLU A 1 93 ? -3.821 -10.507 3.773 1.00 86.12 93 GLU A CA 1
ATOM 718 C C . GLU A 1 93 ? -3.790 -9.303 2.827 1.00 86.12 93 GLU A C 1
ATOM 720 O O . GLU A 1 93 ? -2.790 -9.063 2.144 1.00 86.12 93 GLU A O 1
ATOM 725 N N . LEU A 1 94 ? -4.868 -8.510 2.816 1.00 88.00 94 LEU A N 1
ATOM 726 C CA . LEU A 1 94 ? -4.906 -7.254 2.075 1.00 88.00 94 LEU A CA 1
ATOM 727 C C . LEU A 1 94 ? -3.866 -6.267 2.618 1.00 88.00 94 LEU A C 1
ATOM 729 O O . LEU A 1 94 ? -3.114 -5.681 1.839 1.00 88.00 94 LEU A O 1
ATOM 733 N N . ILE A 1 95 ? -3.801 -6.088 3.941 1.00 91.31 95 ILE A N 1
ATOM 734 C CA . ILE A 1 95 ? -2.799 -5.215 4.565 1.00 91.31 95 ILE A CA 1
ATOM 735 C C . ILE A 1 95 ? -1.390 -5.714 4.238 1.00 91.31 95 ILE A C 1
ATOM 737 O O . ILE A 1 95 ? -0.556 -4.903 3.849 1.00 91.31 95 ILE A O 1
ATOM 741 N N . ASP A 1 96 ? -1.127 -7.019 4.317 1.00 91.31 96 ASP A N 1
ATOM 742 C CA . ASP A 1 96 ? 0.182 -7.588 3.978 1.00 91.31 96 ASP A CA 1
ATOM 743 C C . ASP A 1 96 ? 0.583 -7.281 2.529 1.00 91.31 96 ASP A C 1
ATOM 745 O O . ASP A 1 96 ? 1.718 -6.872 2.273 1.00 91.31 96 ASP A O 1
ATOM 749 N N . ALA A 1 97 ? -0.347 -7.425 1.579 1.00 90.88 97 ALA A N 1
ATOM 750 C CA . ALA A 1 97 ? -0.105 -7.104 0.174 1.00 90.88 97 ALA A CA 1
ATOM 751 C C . ALA A 1 97 ? 0.185 -5.607 -0.035 1.00 90.88 97 ALA A C 1
ATOM 753 O O . ALA A 1 97 ? 1.136 -5.250 -0.732 1.00 90.88 97 ALA A O 1
ATOM 754 N N . LEU A 1 98 ? -0.581 -4.725 0.610 1.00 93.38 98 LEU A N 1
ATOM 755 C CA . LEU A 1 98 ? -0.382 -3.277 0.516 1.00 93.38 98 LEU A CA 1
ATOM 756 C C . LEU A 1 98 ? 0.925 -2.826 1.183 1.00 93.38 98 LEU A C 1
ATOM 758 O O . LEU A 1 98 ? 1.640 -1.981 0.642 1.00 93.38 98 LEU A O 1
ATOM 762 N N . VAL A 1 99 ? 1.269 -3.394 2.341 1.00 93.56 99 VAL A N 1
ATOM 763 C CA . VAL A 1 99 ? 2.541 -3.122 3.025 1.00 93.56 99 VAL A CA 1
ATOM 764 C C . VAL A 1 99 ? 3.707 -3.591 2.159 1.00 93.56 99 VAL A C 1
ATOM 766 O O . VAL A 1 99 ? 4.678 -2.851 2.003 1.00 93.56 99 VAL A O 1
ATOM 769 N N . ALA A 1 100 ? 3.604 -4.769 1.536 1.00 90.62 100 ALA A N 1
ATOM 770 C CA . ALA A 1 100 ? 4.615 -5.258 0.604 1.00 90.62 100 ALA A CA 1
ATOM 771 C C . ALA A 1 100 ? 4.817 -4.301 -0.583 1.00 90.62 100 ALA A C 1
ATOM 773 O O . ALA A 1 100 ? 5.957 -3.951 -0.883 1.00 90.62 100 ALA A O 1
ATOM 774 N N . ALA A 1 101 ? 3.733 -3.809 -1.186 1.00 91.31 101 ALA A N 1
ATOM 775 C CA . ALA A 1 101 ? 3.782 -2.869 -2.308 1.00 91.31 101 ALA A CA 1
ATOM 776 C C . ALA A 1 101 ? 4.253 -1.451 -1.925 1.00 91.31 101 ALA A C 1
ATOM 778 O O . ALA A 1 101 ? 4.631 -0.672 -2.794 1.00 91.31 101 ALA A O 1
ATOM 779 N N . SER A 1 102 ? 4.284 -1.101 -0.636 1.00 89.75 102 SER A N 1
ATOM 780 C CA . SER A 1 102 ? 4.645 0.246 -0.159 1.00 89.75 102 SER A CA 1
ATOM 781 C C . SER A 1 102 ? 6.156 0.528 -0.100 1.00 89.75 102 SER A C 1
ATOM 783 O O . SER A 1 102 ? 6.561 1.484 0.554 1.00 89.75 102 SER A O 1
ATOM 785 N N . ASN A 1 103 ? 6.999 -0.273 -0.761 1.00 79.94 103 ASN A N 1
ATOM 786 C CA . ASN A 1 103 ? 8.433 -0.002 -0.948 1.00 79.94 103 ASN A CA 1
ATOM 787 C C . ASN A 1 103 ? 8.786 -0.075 -2.445 1.00 79.94 103 ASN A C 1
ATOM 789 O O . ASN A 1 103 ? 8.161 -0.858 -3.153 1.00 79.94 103 ASN A O 1
ATOM 793 N N . ALA A 1 104 ? 9.735 0.737 -2.909 1.00 64.38 104 ALA A N 1
ATOM 794 C CA . ALA A 1 104 ? 10.221 0.749 -4.291 1.00 64.38 104 ALA A CA 1
ATOM 795 C C . ALA A 1 104 ? 11.455 -0.155 -4.530 1.00 64.38 104 ALA A C 1
ATOM 797 O O . ALA A 1 104 ? 11.930 -0.249 -5.659 1.00 64.38 104 ALA A O 1
ATOM 798 N N . ASP A 1 105 ? 11.983 -0.809 -3.488 1.00 67.56 105 ASP A N 1
ATOM 799 C CA . ASP A 1 105 ? 13.126 -1.735 -3.591 1.00 67.56 105 ASP A CA 1
ATOM 800 C C . ASP A 1 105 ? 12.721 -3.137 -4.117 1.00 67.56 105 ASP A C 1
ATOM 802 O O . ASP A 1 105 ? 11.536 -3.457 -4.180 1.00 67.56 105 ASP A O 1
ATOM 806 N N . ASP A 1 106 ? 13.699 -4.026 -4.375 1.00 56.75 106 ASP A N 1
ATOM 807 C CA . ASP A 1 106 ? 13.584 -5.399 -4.943 1.00 56.75 106 ASP A CA 1
ATOM 808 C C . ASP A 1 106 ? 12.548 -6.354 -4.290 1.00 56.75 106 ASP A C 1
ATOM 810 O O . ASP A 1 106 ? 12.335 -7.471 -4.760 1.00 56.75 106 ASP A O 1
ATOM 814 N N . LYS A 1 107 ? 11.918 -5.960 -3.178 1.00 67.06 107 LYS A N 1
ATOM 815 C CA . LYS A 1 107 ? 10.872 -6.723 -2.464 1.00 67.06 107 LYS A CA 1
ATOM 816 C C . LYS A 1 107 ? 9.558 -5.946 -2.309 1.00 67.06 107 LYS A C 1
ATOM 818 O O . LYS A 1 107 ? 8.778 -6.226 -1.388 1.00 67.06 107 LYS A O 1
ATOM 823 N N . GLY A 1 108 ? 9.359 -4.916 -3.120 1.00 74.88 108 GLY A N 1
ATOM 824 C CA . GLY A 1 108 ? 8.142 -4.118 -3.185 1.00 74.88 108 GLY A CA 1
ATOM 825 C C . GLY A 1 108 ? 7.724 -3.835 -4.623 1.00 74.88 108 GLY A C 1
ATOM 826 O O . GLY A 1 108 ? 8.103 -4.563 -5.534 1.00 74.88 108 GLY A O 1
ATOM 827 N N . GLU A 1 109 ? 6.890 -2.821 -4.819 1.00 85.62 109 GLU A N 1
ATOM 828 C CA . GLU A 1 109 ? 6.381 -2.460 -6.139 1.00 85.62 109 GLU A CA 1
ATOM 829 C C . GLU A 1 109 ? 7.273 -1.384 -6.760 1.00 85.62 109 GLU A C 1
ATOM 831 O O . GLU A 1 109 ? 7.361 -0.259 -6.263 1.00 85.62 109 GLU A O 1
ATOM 836 N N . ILE A 1 110 ? 7.935 -1.756 -7.857 1.00 83.00 110 ILE A N 1
ATOM 837 C CA . ILE A 1 110 ? 8.885 -0.906 -8.584 1.00 83.00 110 ILE A CA 1
ATOM 838 C C . ILE A 1 110 ? 8.144 0.248 -9.273 1.00 83.00 110 ILE A C 1
ATOM 840 O O . ILE A 1 110 ? 8.690 1.341 -9.427 1.00 83.00 110 ILE A O 1
ATOM 844 N N . CYS A 1 111 ? 6.887 0.042 -9.682 1.00 88.12 111 CYS A N 1
ATOM 845 C CA . CYS A 1 111 ? 6.081 1.105 -10.263 1.00 88.12 111 CYS A CA 1
ATOM 846 C C . CYS A 1 111 ? 5.702 2.148 -9.199 1.00 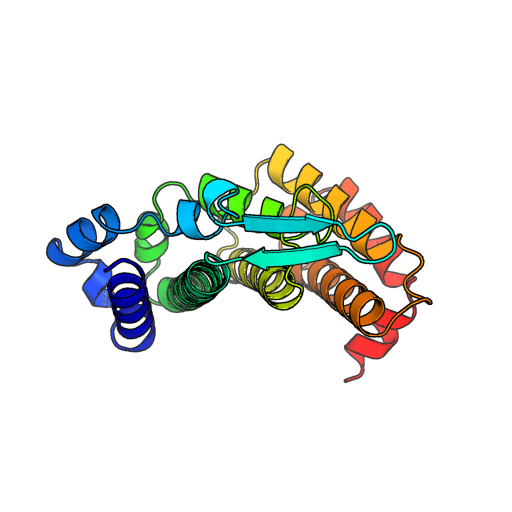88.12 111 CYS A C 1
ATOM 848 O O . CYS A 1 111 ? 4.837 1.909 -8.352 1.00 88.12 111 CYS A O 1
ATOM 850 N N . ALA A 1 112 ? 6.288 3.347 -9.293 1.00 88.31 112 ALA A N 1
ATOM 851 C CA . ALA A 1 112 ? 6.056 4.445 -8.353 1.00 88.31 112 ALA A CA 1
ATOM 852 C C . ALA A 1 112 ? 4.565 4.797 -8.163 1.00 88.31 112 ALA A C 1
ATOM 854 O O . ALA A 1 112 ? 4.130 5.109 -7.055 1.00 88.31 112 ALA A O 1
ATOM 855 N N . GLU A 1 113 ? 3.760 4.710 -9.227 1.00 91.50 113 GLU A N 1
ATOM 856 C CA . GLU A 1 113 ? 2.316 4.975 -9.168 1.00 91.50 113 GLU A CA 1
ATOM 857 C C . GLU A 1 113 ? 1.567 3.946 -8.311 1.00 91.50 113 GLU A C 1
ATOM 859 O O . GLU A 1 113 ? 0.712 4.316 -7.506 1.00 91.50 113 GLU A O 1
ATOM 864 N N . LEU A 1 114 ? 1.900 2.660 -8.451 1.00 93.19 114 LEU A N 1
ATOM 865 C CA . LEU A 1 114 ? 1.273 1.585 -7.679 1.00 93.19 114 LEU A CA 1
ATOM 866 C C . LEU A 1 114 ? 1.762 1.582 -6.227 1.00 93.19 114 LEU A C 1
ATOM 868 O O . LEU A 1 114 ? 0.970 1.389 -5.306 1.00 93.19 114 LEU A O 1
ATOM 872 N N . ASN A 1 115 ? 3.037 1.900 -6.009 1.00 93.06 115 ASN A N 1
ATOM 873 C CA . ASN A 1 115 ? 3.593 2.129 -4.681 1.00 93.06 115 ASN A CA 1
ATOM 874 C C . ASN A 1 115 ? 2.852 3.259 -3.934 1.00 93.06 115 ASN A C 1
ATOM 876 O O . ASN A 1 115 ? 2.423 3.083 -2.788 1.00 93.06 115 ASN A O 1
ATOM 880 N N . ARG A 1 116 ? 2.623 4.401 -4.601 1.00 93.81 116 ARG A N 1
ATOM 881 C CA . ARG A 1 116 ? 1.787 5.490 -4.072 1.00 93.81 116 ARG A CA 1
ATOM 882 C C . ARG A 1 116 ? 0.365 5.008 -3.794 1.00 93.81 116 ARG A C 1
ATOM 884 O O . ARG A 1 116 ? -0.169 5.290 -2.722 1.00 93.81 116 ARG A O 1
ATOM 891 N N . ALA A 1 117 ? -0.244 4.264 -4.718 1.00 94.88 117 ALA A N 1
ATOM 892 C CA . ALA A 1 117 ? -1.592 3.732 -4.533 1.00 94.88 117 ALA A CA 1
ATOM 893 C C . ALA A 1 117 ? -1.688 2.834 -3.287 1.00 94.88 117 ALA A C 1
ATOM 895 O O . ALA A 1 117 ? -2.637 2.968 -2.513 1.00 94.88 117 ALA A O 1
ATOM 896 N N . ALA A 1 118 ? -0.688 1.986 -3.033 1.00 95.25 118 ALA A N 1
ATOM 897 C CA . ALA A 1 118 ? -0.629 1.146 -1.840 1.00 95.25 118 ALA A CA 1
ATOM 898 C C . ALA A 1 118 ? -0.645 1.979 -0.548 1.00 95.25 118 ALA A C 1
ATOM 900 O O . ALA A 1 118 ? -1.484 1.763 0.332 1.00 95.25 118 ALA A O 1
ATOM 901 N N . LYS A 1 119 ? 0.224 2.992 -0.476 1.00 95.94 119 LYS A N 1
ATOM 902 C CA . LYS A 1 119 ? 0.308 3.940 0.644 1.00 95.94 119 LYS A CA 1
ATOM 903 C C . LYS A 1 119 ? -1.003 4.697 0.867 1.00 95.94 119 LYS A C 1
ATOM 905 O O . LYS A 1 119 ? -1.476 4.819 2.000 1.00 95.94 119 LYS A O 1
ATOM 910 N N . GLU A 1 120 ? -1.626 5.175 -0.209 1.00 95.69 120 GLU A N 1
ATOM 911 C CA . GLU A 1 120 ? -2.920 5.858 -0.152 1.00 95.69 120 GLU A CA 1
ATOM 912 C C . GLU A 1 120 ? -4.034 4.956 0.385 1.00 95.69 120 GLU A C 1
ATOM 914 O O . GLU A 1 120 ? -4.834 5.396 1.214 1.00 95.69 120 GLU A O 1
ATOM 919 N N . ILE A 1 121 ? -4.091 3.699 -0.062 1.00 94.56 121 ILE A N 1
ATOM 920 C CA . ILE A 1 121 ? -5.091 2.734 0.401 1.00 94.56 121 ILE A CA 1
ATOM 921 C C . ILE A 1 121 ? -4.869 2.406 1.881 1.00 94.56 121 ILE A C 1
ATOM 923 O O . ILE A 1 121 ? -5.839 2.400 2.637 1.00 94.56 121 ILE A O 1
ATOM 927 N N . LEU A 1 122 ? -3.622 2.222 2.331 1.00 95.12 122 LEU A N 1
ATOM 928 C CA . LEU A 1 122 ? -3.305 2.036 3.755 1.00 95.12 122 LEU A CA 1
ATOM 929 C C . LEU A 1 122 ? -3.788 3.219 4.604 1.00 95.12 122 LEU A C 1
ATOM 931 O O . LEU A 1 122 ? -4.424 3.016 5.639 1.00 95.12 122 LEU A O 1
ATOM 935 N N . CYS A 1 123 ? -3.559 4.453 4.142 1.00 94.81 123 CYS A N 1
ATOM 936 C CA . CYS A 1 123 ? -4.068 5.654 4.808 1.00 94.81 123 CYS A CA 1
ATOM 937 C C . CYS A 1 123 ? -5.601 5.672 4.862 1.00 94.81 123 CYS A C 1
ATOM 939 O O . CYS A 1 123 ? -6.177 6.011 5.895 1.00 94.81 123 CYS A O 1
ATOM 941 N N . LEU A 1 124 ? -6.270 5.303 3.764 1.00 92.44 124 LEU A N 1
ATOM 942 C CA . LEU A 1 124 ? -7.730 5.216 3.715 1.00 92.44 124 LEU A CA 1
ATOM 943 C C . LEU A 1 124 ? -8.264 4.167 4.690 1.00 92.44 124 LEU A C 1
ATOM 945 O O . LEU A 1 124 ? -9.229 4.451 5.393 1.00 92.44 124 LEU A O 1
ATOM 949 N N . ILE A 1 125 ? -7.636 2.991 4.769 1.00 90.94 125 ILE A N 1
ATOM 950 C CA . ILE A 1 125 ? -8.036 1.937 5.706 1.00 90.94 125 ILE A CA 1
ATOM 951 C C . ILE A 1 125 ? -7.902 2.438 7.146 1.00 90.94 125 ILE A C 1
ATOM 953 O O . ILE A 1 125 ? -8.869 2.381 7.903 1.00 90.94 125 ILE A O 1
ATOM 957 N N . ALA A 1 126 ? -6.743 2.998 7.501 1.00 90.69 126 ALA A N 1
ATOM 958 C CA . ALA A 1 126 ? -6.471 3.494 8.848 1.00 90.69 126 ALA A CA 1
ATOM 959 C C . ALA A 1 126 ? -7.386 4.660 9.268 1.00 90.69 126 ALA A C 1
ATOM 961 O O . ALA A 1 126 ? -7.662 4.818 10.459 1.00 90.69 126 ALA A O 1
ATOM 962 N N . ALA A 1 127 ? -7.841 5.475 8.310 1.00 89.62 127 ALA A N 1
ATOM 963 C CA . ALA A 1 127 ? -8.725 6.613 8.554 1.00 89.62 127 ALA A CA 1
ATOM 964 C C . ALA A 1 127 ? -10.211 6.228 8.606 1.00 89.62 127 ALA A C 1
ATOM 966 O O . ALA A 1 127 ? -10.962 6.776 9.410 1.00 89.62 127 ALA A O 1
ATOM 967 N N . LEU A 1 128 ? -10.656 5.319 7.734 1.00 87.44 128 LEU A N 1
ATOM 968 C CA . LEU A 1 128 ? -12.068 4.948 7.612 1.00 87.44 128 LEU A CA 1
ATOM 969 C C . LEU A 1 128 ? -12.468 3.809 8.554 1.00 87.44 128 LEU A C 1
ATOM 971 O O . LEU A 1 128 ? -13.639 3.720 8.921 1.00 87.44 128 LEU A O 1
ATOM 975 N N . TYR A 1 129 ? -11.519 2.961 8.958 1.00 84.88 129 TYR A N 1
ATOM 976 C CA . TYR A 1 129 ? -11.784 1.761 9.750 1.00 84.88 129 TYR A CA 1
ATOM 977 C C . TYR A 1 129 ? -10.862 1.686 10.973 1.00 84.88 129 TYR A C 1
ATOM 979 O O . TYR A 1 129 ? -9.967 0.846 11.025 1.00 84.88 129 TYR A O 1
ATOM 987 N N . PRO A 1 130 ? -11.091 2.519 12.004 1.00 78.75 130 PRO A N 1
ATOM 988 C CA . PRO A 1 130 ? -10.227 2.581 13.188 1.00 78.75 130 PRO A CA 1
ATOM 989 C C . PRO A 1 130 ? -10.204 1.285 14.018 1.00 78.75 130 PRO A C 1
ATOM 991 O O . PRO A 1 130 ? -9.331 1.116 14.862 1.00 78.75 130 PRO A O 1
ATOM 994 N N . LEU A 1 131 ? -11.158 0.373 13.790 1.00 79.81 131 LEU A N 1
ATOM 995 C CA . LEU A 1 131 ? -11.204 -0.948 14.424 1.00 79.81 131 LEU A CA 1
ATOM 996 C C . LEU A 1 131 ? -10.314 -1.986 13.726 1.00 79.81 131 LEU A C 1
ATOM 998 O O . LEU A 1 131 ? -10.080 -3.052 14.293 1.00 79.81 131 LEU A O 1
ATOM 1002 N N . VAL A 1 132 ? -9.834 -1.707 12.508 1.00 81.69 132 VAL A N 1
ATOM 1003 C CA . VAL A 1 132 ? -8.912 -2.601 11.804 1.00 81.69 132 VAL A CA 1
ATOM 1004 C C . VAL A 1 132 ? -7.579 -2.598 12.543 1.00 81.69 132 VAL A C 1
ATOM 1006 O O . VAL A 1 132 ? -6.897 -1.579 12.644 1.00 81.69 132 VAL A O 1
ATOM 1009 N N . GLN A 1 133 ? -7.227 -3.762 13.078 1.00 83.12 133 GLN A N 1
ATOM 1010 C CA . GLN A 1 133 ? -5.980 -3.980 13.795 1.00 83.12 133 GLN A CA 1
ATOM 1011 C C . GLN A 1 133 ? -4.879 -4.312 12.790 1.00 83.12 133 GLN A C 1
ATOM 1013 O O . GLN A 1 133 ? -4.994 -5.276 12.034 1.00 83.12 133 GLN A O 1
ATOM 1018 N N . PHE A 1 134 ? -3.801 -3.535 12.815 1.00 89.69 134 PHE A N 1
ATOM 1019 C CA . PHE A 1 134 ? -2.556 -3.917 12.163 1.00 89.69 134 PHE A CA 1
ATOM 1020 C C . PHE A 1 134 ? -1.818 -4.866 13.098 1.00 89.69 134 PHE A C 1
ATOM 1022 O O . PHE A 1 134 ? -1.616 -4.557 14.276 1.00 89.69 134 PHE A O 1
ATOM 1029 N N . SER A 1 135 ? -1.410 -6.025 12.591 1.00 91.38 135 SER A N 1
ATOM 1030 C CA . SER A 1 135 ? -0.567 -6.926 13.366 1.00 91.38 135 SER A CA 1
ATOM 1031 C C . SER A 1 135 ? 0.782 -6.264 13.665 1.00 91.38 135 SER A C 1
ATOM 1033 O O . SER A 1 135 ? 1.223 -5.335 12.980 1.00 91.38 135 SER A O 1
ATOM 1035 N N . LYS A 1 136 ? 1.471 -6.751 14.701 1.00 91.31 136 LYS A N 1
ATOM 1036 C CA . LYS A 1 136 ? 2.800 -6.246 15.066 1.00 91.31 136 LYS A CA 1
ATOM 1037 C C . LYS A 1 136 ? 3.778 -6.324 13.883 1.00 91.31 136 LYS A C 1
ATOM 1039 O O . LYS A 1 136 ? 4.432 -5.331 13.583 1.00 91.31 136 LYS A O 1
ATOM 1044 N N . SER A 1 137 ? 3.797 -7.447 13.164 1.00 92.50 137 SER A N 1
ATOM 1045 C CA . SER A 1 137 ? 4.656 -7.644 11.989 1.00 92.50 137 SER A CA 1
ATOM 1046 C C . SER A 1 137 ? 4.309 -6.702 10.832 1.00 92.50 137 SER A C 1
ATOM 1048 O O . SER A 1 137 ? 5.212 -6.195 10.168 1.00 92.50 137 SER A O 1
ATOM 1050 N N . GLN A 1 138 ? 3.022 -6.419 10.604 1.00 93.31 138 GLN A N 1
ATOM 1051 C CA . GLN A 1 138 ? 2.581 -5.443 9.600 1.00 93.31 138 GLN A CA 1
ATOM 1052 C C . GLN A 1 138 ? 3.072 -4.035 9.931 1.00 93.31 138 GLN A C 1
ATOM 1054 O O . GLN A 1 138 ? 3.590 -3.343 9.054 1.00 93.31 138 GLN A O 1
ATOM 1059 N N . MET A 1 139 ? 2.947 -3.619 11.195 1.00 93.94 139 MET A N 1
ATOM 1060 C CA . MET A 1 139 ? 3.430 -2.312 11.646 1.00 93.94 139 MET A CA 1
ATOM 1061 C C . MET A 1 139 ? 4.949 -2.198 11.538 1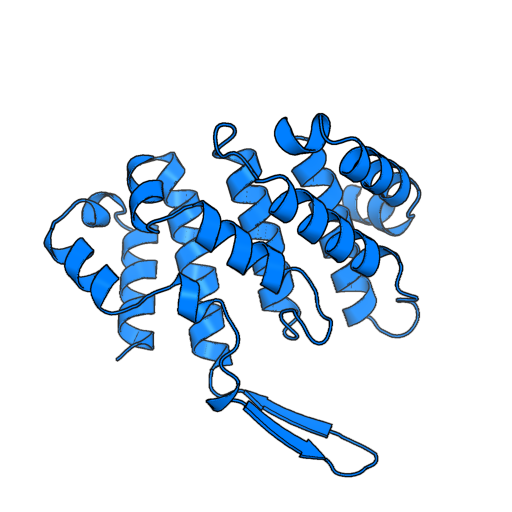.00 93.94 139 MET A C 1
ATOM 1063 O O . MET A 1 139 ? 5.439 -1.200 11.013 1.00 93.94 139 MET A O 1
ATOM 1067 N N . GLU A 1 140 ? 5.693 -3.207 11.992 1.00 93.06 140 GLU A N 1
ATOM 1068 C CA . GLU A 1 140 ? 7.158 -3.243 11.897 1.00 93.06 140 GLU A CA 1
ATOM 1069 C C . GLU A 1 140 ? 7.616 -3.180 10.434 1.00 93.06 140 GLU A C 1
ATOM 1071 O O . GLU A 1 140 ? 8.463 -2.358 10.077 1.00 93.06 140 GLU A O 1
ATOM 1076 N N . SER A 1 141 ? 7.002 -3.980 9.553 1.00 93.12 141 SER A N 1
ATOM 1077 C CA . SER A 1 141 ? 7.341 -3.992 8.127 1.00 93.12 141 SER A CA 1
ATOM 1078 C C . SER A 1 141 ? 7.036 -2.654 7.453 1.00 93.12 141 SER A C 1
ATOM 1080 O O . SER A 1 141 ? 7.884 -2.124 6.735 1.00 93.12 141 SER A O 1
ATOM 1082 N N . LEU A 1 142 ? 5.865 -2.065 7.714 1.00 94.44 142 LEU A N 1
ATOM 1083 C CA . LEU A 1 142 ? 5.503 -0.760 7.163 1.00 94.44 142 LEU A CA 1
ATOM 1084 C C . LEU A 1 142 ? 6.424 0.351 7.685 1.00 94.44 142 LEU A C 1
ATOM 1086 O O . LEU A 1 142 ? 6.866 1.193 6.907 1.00 94.44 142 LEU A O 1
ATOM 1090 N N . THR A 1 143 ? 6.761 0.325 8.977 1.00 94.44 143 THR A N 1
ATOM 1091 C CA . THR A 1 143 ? 7.688 1.284 9.601 1.00 94.44 143 THR A CA 1
ATOM 1092 C C . THR A 1 143 ? 9.071 1.197 8.964 1.00 94.44 143 THR A C 1
ATOM 1094 O O . THR A 1 143 ? 9.639 2.224 8.597 1.00 94.44 143 THR A O 1
ATOM 1097 N N . ALA A 1 144 ? 9.601 -0.014 8.776 1.00 92.00 144 ALA A N 1
ATOM 1098 C CA . ALA A 1 144 ? 10.894 -0.217 8.132 1.00 92.00 144 ALA A CA 1
ATOM 1099 C C . ALA A 1 144 ? 10.894 0.288 6.680 1.00 92.00 144 ALA A C 1
ATOM 1101 O O . ALA A 1 144 ? 11.805 1.009 6.277 1.00 92.00 144 ALA A O 1
ATOM 1102 N N . ARG A 1 145 ? 9.848 -0.030 5.907 1.00 91.62 145 ARG A N 1
ATOM 1103 C CA . ARG A 1 145 ? 9.714 0.377 4.497 1.00 91.62 145 ARG A CA 1
ATOM 1104 C C . ARG A 1 145 ? 9.613 1.894 4.338 1.00 91.62 145 ARG A C 1
ATOM 1106 O O . ARG A 1 145 ? 10.399 2.482 3.605 1.00 91.62 145 ARG A O 1
ATOM 1113 N N . LEU A 1 146 ? 8.725 2.542 5.092 1.00 92.94 146 LEU A N 1
ATOM 1114 C CA . LEU A 1 146 ? 8.608 4.004 5.093 1.00 92.94 146 LEU A CA 1
ATOM 1115 C C . LEU A 1 146 ? 9.883 4.677 5.625 1.00 92.94 146 LEU A C 1
ATOM 1117 O O . LEU A 1 146 ? 10.270 5.742 5.151 1.00 92.94 146 LEU A O 1
ATOM 1121 N N . GLY A 1 147 ? 10.560 4.046 6.588 1.00 91.75 147 GLY A N 1
ATOM 1122 C CA . GLY A 1 147 ? 11.867 4.467 7.078 1.00 91.75 147 GLY A CA 1
ATOM 1123 C C . GLY A 1 147 ? 12.927 4.473 5.983 1.00 91.75 147 GLY A C 1
ATOM 1124 O O . GLY A 1 147 ? 13.663 5.454 5.862 1.00 91.75 147 GLY A O 1
ATOM 1125 N N . ASN A 1 148 ? 12.987 3.427 5.161 1.00 89.12 148 ASN A N 1
ATOM 1126 C CA . ASN A 1 148 ? 13.890 3.360 4.013 1.00 89.12 148 ASN A CA 1
ATOM 1127 C C . ASN A 1 148 ? 13.572 4.463 2.998 1.00 89.12 148 ASN A C 1
ATOM 1129 O O . ASN A 1 148 ? 14.480 5.214 2.637 1.00 89.12 148 ASN A O 1
ATOM 1133 N N . ASP A 1 149 ? 12.287 4.644 2.670 1.00 88.50 149 ASP A N 1
ATOM 1134 C CA . ASP A 1 149 ? 11.791 5.658 1.728 1.00 88.50 149 ASP A CA 1
ATOM 1135 C C . ASP A 1 149 ? 12.103 7.115 2.123 1.00 88.50 149 ASP A C 1
ATOM 1137 O O . ASP A 1 149 ? 12.080 8.013 1.285 1.00 88.50 149 ASP A O 1
ATOM 1141 N N . ILE A 1 150 ? 12.386 7.392 3.398 1.00 89.06 150 ILE A N 1
ATOM 1142 C CA . ILE A 1 150 ? 12.817 8.729 3.843 1.00 89.06 150 ILE A CA 1
ATOM 1143 C C . ILE A 1 150 ? 14.324 8.805 4.130 1.00 89.06 150 ILE A C 1
ATOM 1145 O O . ILE A 1 150 ? 14.854 9.897 4.349 1.00 89.06 150 ILE A O 1
ATOM 1149 N N . SER A 1 151 ? 15.020 7.661 4.147 1.00 85.56 151 SER A N 1
ATOM 1150 C CA . SER A 1 151 ? 16.470 7.543 4.383 1.00 85.56 151 SER A CA 1
ATOM 1151 C C . SER A 1 151 ? 17.314 7.657 3.129 1.00 85.56 151 SER A C 1
ATOM 1153 O O . SER A 1 151 ? 18.479 8.028 3.242 1.00 85.56 151 SER A O 1
ATOM 1155 N N . GLY A 1 152 ? 16.768 7.327 1.960 1.00 70.25 152 GLY A N 1
ATOM 1156 C CA . GLY A 1 152 ? 17.520 7.407 0.715 1.00 70.25 152 GLY A CA 1
ATOM 1157 C C . GLY A 1 152 ? 18.092 8.805 0.447 1.00 70.25 152 GLY A C 1
ATOM 1158 O O . GLY A 1 152 ? 17.506 9.839 0.773 1.00 70.25 152 GLY A O 1
ATOM 1159 N N . ASN A 1 153 ? 19.255 8.850 -0.200 1.00 63.56 153 ASN A N 1
ATOM 1160 C CA . ASN A 1 153 ? 19.768 10.078 -0.801 1.00 63.56 153 ASN A CA 1
ATOM 1161 C C . ASN A 1 153 ? 18.981 10.352 -2.096 1.00 63.56 153 ASN A C 1
ATOM 1163 O O . ASN A 1 153 ? 19.412 9.998 -3.193 1.00 63.56 153 ASN A O 1
ATOM 1167 N N . TYR A 1 154 ? 17.794 10.956 -1.973 1.00 62.66 154 TYR A N 1
ATOM 1168 C CA . TYR A 1 154 ? 16.892 11.241 -3.107 1.00 62.66 154 TYR A CA 1
ATOM 1169 C C . TYR A 1 154 ? 17.322 12.443 -3.962 1.00 62.66 154 TYR A C 1
ATOM 1171 O O . TYR A 1 154 ? 16.657 12.757 -4.944 1.00 62.66 154 TYR A O 1
ATOM 1179 N N . ALA A 1 155 ? 18.466 13.064 -3.654 1.00 52.34 155 ALA A N 1
ATOM 1180 C CA . ALA A 1 155 ? 19.040 14.191 -4.396 1.00 52.34 155 ALA A CA 1
ATOM 1181 C C . ALA A 1 155 ? 19.426 13.871 -5.861 1.00 52.34 155 ALA A C 1
ATOM 1183 O O . ALA A 1 155 ? 19.885 14.756 -6.574 1.00 52.34 155 ALA A O 1
ATOM 1184 N N . ALA A 1 156 ? 19.255 12.624 -6.316 1.00 59.69 156 ALA A N 1
ATOM 1185 C CA . ALA A 1 156 ? 19.686 12.161 -7.634 1.00 59.69 156 ALA A CA 1
ATOM 1186 C C . ALA A 1 156 ? 18.582 12.134 -8.716 1.00 59.69 156 ALA A C 1
ATOM 1188 O O . ALA A 1 156 ? 18.927 12.057 -9.892 1.00 59.69 156 ALA A O 1
ATOM 1189 N N . SER A 1 157 ? 17.279 12.182 -8.378 1.00 75.38 157 SER A N 1
ATOM 1190 C CA . SER A 1 157 ? 16.203 12.269 -9.391 1.00 75.38 157 SER A CA 1
ATOM 1191 C C . SER A 1 157 ? 14.864 12.806 -8.851 1.00 75.38 157 SER A C 1
ATOM 1193 O O . SER A 1 157 ? 14.553 12.706 -7.660 1.00 75.38 157 SER A O 1
ATOM 1195 N N . SER A 1 158 ? 14.045 13.376 -9.744 1.00 80.50 158 SER A N 1
ATOM 1196 C CA . SER A 1 158 ? 12.701 13.900 -9.439 1.00 80.50 158 SER A CA 1
ATOM 1197 C C . SER A 1 158 ? 11.733 12.812 -8.963 1.00 80.50 158 SER A C 1
ATOM 1199 O O . SER A 1 158 ? 10.982 13.023 -8.014 1.00 80.50 158 SER A O 1
ATOM 1201 N N . GLU A 1 159 ? 11.798 11.624 -9.564 1.00 80.31 159 GLU A N 1
ATOM 1202 C CA . GLU A 1 159 ? 11.003 10.452 -9.180 1.00 80.31 159 GLU A CA 1
ATOM 1203 C C . GLU A 1 159 ? 11.310 9.999 -7.748 1.00 80.31 159 GLU A C 1
ATOM 1205 O O . GLU A 1 159 ? 10.413 9.798 -6.931 1.00 80.31 159 GLU A O 1
ATOM 1210 N N . LYS A 1 160 ? 12.599 9.942 -7.406 1.00 81.38 160 LYS A N 1
ATOM 1211 C CA . LYS A 1 160 ? 13.083 9.644 -6.058 1.00 81.38 160 LYS A CA 1
ATOM 1212 C C . LYS A 1 160 ? 12.546 10.644 -5.031 1.00 81.38 160 LYS A C 1
ATOM 1214 O O . LYS A 1 160 ? 12.068 10.256 -3.967 1.00 81.38 160 LYS A O 1
ATOM 1219 N N . THR A 1 161 ? 12.568 11.928 -5.369 1.00 86.25 161 THR A N 1
ATOM 1220 C CA . THR A 1 161 ? 12.003 12.978 -4.512 1.00 86.25 161 THR A CA 1
ATOM 1221 C C . THR A 1 161 ? 10.493 12.804 -4.314 1.00 86.25 161 THR A C 1
ATOM 1223 O O . THR A 1 161 ? 10.011 12.953 -3.191 1.00 86.25 161 THR A O 1
ATOM 1226 N N . ALA A 1 162 ? 9.751 12.434 -5.363 1.00 87.56 162 ALA A N 1
ATOM 1227 C CA . ALA A 1 162 ? 8.313 12.183 -5.272 1.00 87.56 162 ALA A CA 1
ATOM 1228 C C . ALA A 1 162 ? 7.986 11.005 -4.337 1.00 87.56 162 ALA A C 1
ATOM 1230 O O . ALA A 1 162 ? 7.138 11.149 -3.460 1.00 87.56 162 ALA A O 1
ATOM 1231 N N . LEU A 1 163 ? 8.712 9.886 -4.447 1.00 87.38 163 LEU A N 1
ATOM 1232 C CA . LEU A 1 163 ? 8.535 8.724 -3.564 1.00 87.38 163 LEU A CA 1
ATOM 1233 C C . LEU A 1 163 ? 8.776 9.066 -2.089 1.00 87.38 163 LEU A C 1
ATOM 1235 O O . LEU A 1 163 ? 8.020 8.631 -1.215 1.00 87.38 163 LEU A O 1
ATOM 1239 N N . LYS A 1 164 ? 9.796 9.887 -1.813 1.00 90.44 164 LYS A N 1
ATOM 1240 C CA . LYS A 1 164 ? 10.064 10.383 -0.461 1.00 90.44 164 LYS A CA 1
ATOM 1241 C C . LYS A 1 164 ? 8.930 11.264 0.058 1.00 90.44 164 LYS A C 1
ATOM 1243 O O . LYS A 1 164 ? 8.520 11.100 1.204 1.00 90.44 164 LYS A O 1
ATOM 1248 N N . ILE A 1 165 ? 8.405 12.176 -0.762 1.00 91.12 165 ILE A N 1
ATOM 1249 C CA . ILE A 1 165 ? 7.246 13.003 -0.390 1.00 91.12 165 ILE A CA 1
ATOM 1250 C C . ILE A 1 165 ? 6.035 12.114 -0.087 1.00 91.12 165 ILE A C 1
ATOM 1252 O O . ILE A 1 165 ? 5.398 12.291 0.951 1.00 91.12 165 ILE A O 1
ATOM 1256 N N . ASP A 1 166 ? 5.758 11.118 -0.932 1.00 92.19 166 ASP A N 1
ATOM 1257 C CA . ASP A 1 166 ? 4.661 10.171 -0.725 1.00 92.19 166 ASP A CA 1
ATOM 1258 C C . ASP A 1 166 ? 4.810 9.423 0.610 1.00 92.19 166 ASP A C 1
ATOM 126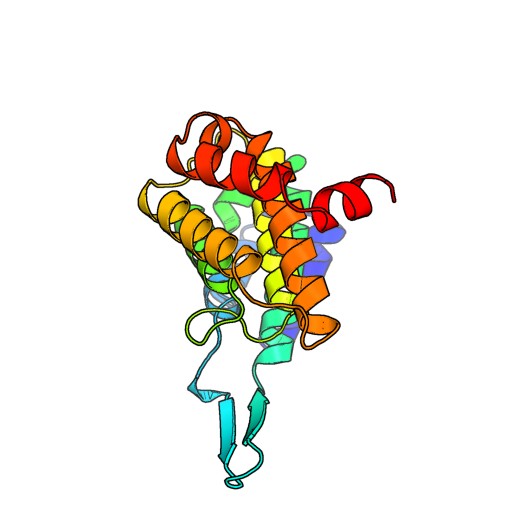0 O O . ASP A 1 166 ? 3.847 9.309 1.374 1.00 92.19 166 ASP A O 1
ATOM 1264 N N . ALA A 1 167 ? 6.019 8.963 0.948 1.00 93.31 167 ALA A N 1
ATOM 1265 C CA . ALA A 1 167 ? 6.296 8.311 2.226 1.00 93.31 167 ALA A CA 1
ATOM 1266 C C . ALA A 1 167 ? 6.135 9.261 3.423 1.00 93.31 167 ALA A C 1
ATOM 1268 O O . ALA A 1 167 ? 5.477 8.902 4.399 1.00 93.31 167 ALA A O 1
ATOM 1269 N N . LEU A 1 168 ? 6.658 10.488 3.341 1.00 94.12 168 LEU A N 1
ATOM 1270 C CA . LEU A 1 168 ? 6.508 11.507 4.387 1.00 94.12 168 LEU A CA 1
ATOM 1271 C C . LEU A 1 168 ? 5.030 11.834 4.652 1.00 94.12 168 LEU A C 1
ATOM 1273 O O . LEU A 1 168 ? 4.593 11.842 5.803 1.00 94.12 168 LEU A O 1
ATOM 1277 N N . MET A 1 169 ? 4.240 12.031 3.594 1.00 94.94 169 MET A N 1
ATOM 1278 C CA . MET A 1 169 ? 2.800 12.285 3.698 1.00 94.94 169 MET A CA 1
ATOM 1279 C C . MET A 1 169 ? 2.035 11.079 4.253 1.00 94.94 169 MET A C 1
ATOM 1281 O O . MET A 1 169 ? 1.050 11.241 4.974 1.00 94.94 169 MET A O 1
ATOM 1285 N N . THR A 1 170 ? 2.480 9.865 3.933 1.00 96.19 170 THR A N 1
ATOM 1286 C CA . THR A 1 170 ? 1.913 8.624 4.479 1.00 96.19 170 THR A CA 1
ATOM 1287 C C . THR A 1 170 ? 2.167 8.525 5.978 1.00 96.19 170 THR A C 1
ATOM 1289 O O . THR A 1 170 ? 1.240 8.256 6.739 1.00 96.19 170 THR A O 1
ATOM 1292 N N . ILE A 1 171 ? 3.398 8.809 6.412 1.00 96.38 171 ILE A N 1
ATOM 1293 C CA . ILE A 1 171 ? 3.779 8.839 7.827 1.00 96.38 171 ILE A CA 1
ATOM 1294 C C . ILE A 1 171 ? 2.914 9.852 8.599 1.00 96.38 171 ILE A C 1
ATOM 1296 O O . ILE A 1 171 ? 2.362 9.497 9.641 1.00 96.38 171 ILE A O 1
ATOM 1300 N N . ASP A 1 172 ? 2.729 11.069 8.070 1.00 95.25 172 ASP A N 1
ATOM 1301 C CA . ASP A 1 172 ? 1.871 12.094 8.691 1.00 95.25 172 ASP A CA 1
ATOM 1302 C C . ASP A 1 172 ? 0.415 11.634 8.846 1.00 95.25 172 ASP A C 1
ATOM 1304 O O . ASP A 1 172 ? -0.173 11.743 9.924 1.00 95.25 172 ASP A O 1
ATOM 1308 N N . LYS A 1 173 ? -0.171 11.073 7.783 1.00 95.06 173 LYS A N 1
ATOM 1309 C CA 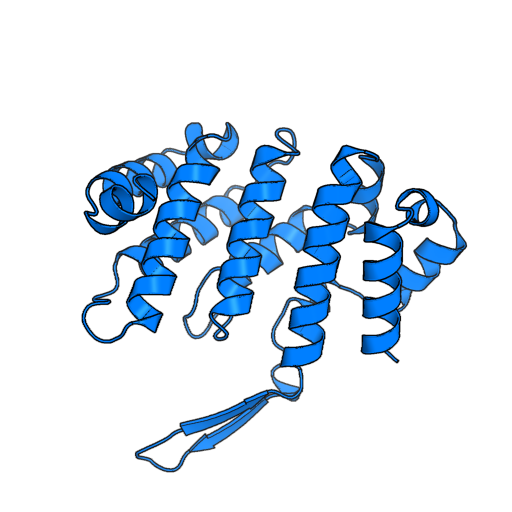. LYS A 1 173 ? -1.570 10.627 7.787 1.00 95.06 173 LYS A CA 1
ATOM 1310 C C . LYS A 1 173 ? -1.798 9.458 8.739 1.00 95.06 173 LYS A C 1
ATOM 1312 O O . LYS A 1 173 ? -2.761 9.482 9.504 1.00 95.06 173 LYS A O 1
ATOM 1317 N N . LEU A 1 174 ? -0.925 8.451 8.708 1.00 95.31 174 LEU A N 1
ATOM 1318 C CA . LEU A 1 174 ? -1.058 7.262 9.550 1.00 95.31 174 LEU A CA 1
ATOM 1319 C C . LEU A 1 174 ? -0.896 7.592 11.033 1.00 95.31 174 LEU A C 1
ATOM 1321 O O . LEU A 1 174 ? -1.630 7.038 11.845 1.00 95.31 174 LEU A O 1
ATOM 1325 N N . MET A 1 175 ? -0.030 8.549 11.388 1.00 94.81 175 MET A N 1
ATOM 1326 C CA . MET A 1 175 ? 0.167 8.983 12.776 1.00 94.81 175 MET A CA 1
ATOM 1327 C C . MET A 1 175 ? -1.123 9.510 13.438 1.00 94.81 175 MET A C 1
ATOM 1329 O O . MET A 1 175 ? -1.238 9.507 14.662 1.00 94.81 175 MET A O 1
ATOM 1333 N N . ARG A 1 176 ? -2.123 9.928 12.649 1.00 92.12 176 ARG A N 1
ATOM 1334 C CA . ARG A 1 176 ? -3.439 10.367 13.151 1.00 92.12 176 ARG A CA 1
ATOM 1335 C C . ARG A 1 176 ? -4.340 9.207 13.584 1.00 92.12 176 ARG A C 1
ATOM 1337 O O . ARG A 1 176 ? -5.371 9.444 14.207 1.00 92.12 176 ARG A O 1
ATOM 1344 N N . SER A 1 177 ? -3.983 7.970 13.246 1.00 89.69 177 SER A N 1
ATOM 1345 C CA . SER A 1 177 ? -4.740 6.771 13.599 1.00 89.69 177 SER A CA 1
ATOM 1346 C C . SER A 1 177 ? -4.182 6.124 14.871 1.00 89.69 177 SER A C 1
ATOM 1348 O O . SER A 1 177 ? -2.967 6.027 15.058 1.00 89.69 177 SER A O 1
ATOM 1350 N N . ALA A 1 178 ? -5.071 5.672 15.761 1.00 88.94 178 ALA A N 1
ATOM 1351 C CA . ALA A 1 178 ? -4.711 5.187 17.096 1.00 88.94 178 ALA A CA 1
ATOM 1352 C C . ALA A 1 178 ? -3.670 4.044 17.116 1.00 88.94 178 ALA A C 1
ATOM 1354 O O . ALA A 1 178 ? -2.742 4.139 17.924 1.00 88.94 178 ALA A O 1
ATOM 1355 N N . PRO A 1 179 ? -3.737 3.016 16.239 1.00 88.19 179 PRO A N 1
ATOM 1356 C CA . PRO A 1 179 ? -2.747 1.934 16.226 1.00 88.19 179 PRO A CA 1
ATOM 1357 C C . PRO A 1 179 ? -1.316 2.440 15.996 1.00 88.19 179 PRO A C 1
ATOM 1359 O O . PRO A 1 179 ? -0.377 2.013 16.666 1.00 88.19 179 PRO A O 1
ATOM 1362 N N . PHE A 1 180 ? -1.157 3.413 15.099 1.00 92.25 180 PHE A N 1
ATOM 1363 C CA . PHE A 1 180 ? 0.135 4.018 14.780 1.00 92.25 180 PHE A CA 1
ATOM 1364 C C . PHE A 1 180 ? 0.571 5.015 15.849 1.00 92.25 180 PHE A C 1
ATOM 1366 O O . PHE A 1 180 ? 1.738 5.035 16.236 1.00 92.25 180 PHE A O 1
ATOM 1373 N N . ALA A 1 181 ? -0.372 5.792 16.386 1.00 91.38 181 ALA A N 1
ATOM 1374 C CA . ALA A 1 181 ? -0.089 6.758 17.437 1.00 91.38 181 ALA A CA 1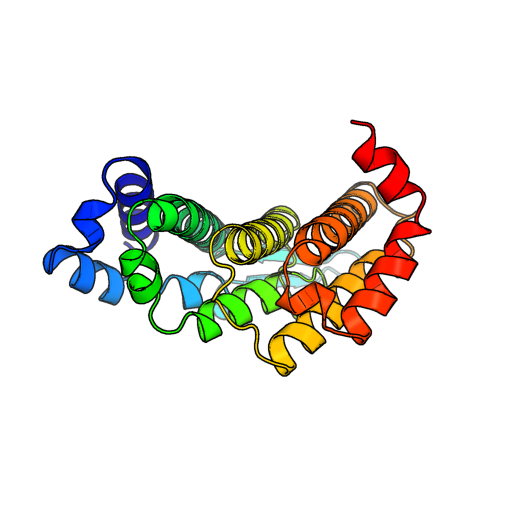
ATOM 1375 C C . ALA A 1 181 ? 0.415 6.108 18.731 1.00 91.38 181 ALA A C 1
ATOM 1377 O O . ALA A 1 181 ? 1.179 6.725 19.467 1.00 91.38 181 ALA A O 1
ATOM 1378 N N . GLN A 1 182 ? 0.015 4.867 19.010 1.00 90.81 182 GLN A N 1
ATOM 1379 C CA . GLN A 1 182 ? 0.434 4.108 20.192 1.00 90.81 182 GLN A CA 1
ATOM 1380 C C . GLN A 1 182 ? 1.714 3.287 19.958 1.00 90.81 182 GLN A C 1
ATOM 1382 O O . GLN A 1 182 ? 2.353 2.854 20.920 1.00 90.81 182 GLN A O 1
ATOM 1387 N N . ASN A 1 183 ? 2.129 3.092 18.703 1.00 92.62 183 ASN A N 1
ATOM 1388 C CA . ASN A 1 183 ? 3.323 2.329 18.361 1.00 92.62 183 ASN A CA 1
ATOM 1389 C C . ASN A 1 183 ? 4.599 3.179 18.541 1.00 92.62 183 ASN A C 1
ATOM 1391 O O . ASN A 1 183 ? 4.800 4.190 17.869 1.00 92.62 183 ASN A O 1
ATOM 1395 N N . LYS A 1 184 ? 5.496 2.755 19.442 1.00 94.06 184 LYS A N 1
ATOM 1396 C CA . LYS A 1 184 ? 6.724 3.503 19.777 1.00 94.06 184 LYS A CA 1
ATOM 1397 C C . LYS A 1 184 ? 7.697 3.645 18.603 1.00 94.06 184 LYS A C 1
ATOM 1399 O O . LYS A 1 184 ? 8.344 4.684 18.479 1.00 94.06 184 LYS A O 1
ATOM 1404 N N . GLU A 1 185 ? 7.811 2.622 17.763 1.00 94.19 185 GLU A N 1
ATOM 1405 C CA . GLU A 1 185 ? 8.706 2.634 16.602 1.00 94.19 185 GLU A CA 1
ATOM 1406 C C . GLU A 1 185 ? 8.173 3.584 15.531 1.00 94.19 185 GLU A C 1
ATOM 1408 O O . GLU A 1 185 ? 8.912 4.429 15.022 1.00 94.19 185 GLU A O 1
ATOM 1413 N N . PHE A 1 186 ? 6.863 3.539 15.277 1.00 95.50 186 PHE A N 1
ATOM 1414 C CA . PHE A 1 186 ? 6.214 4.459 14.352 1.00 95.50 186 PHE A CA 1
ATOM 1415 C C . PHE A 1 186 ? 6.293 5.914 14.839 1.00 95.50 186 PHE A C 1
ATOM 1417 O O . PHE A 1 186 ? 6.577 6.815 14.053 1.00 95.50 186 PHE A O 1
ATOM 1424 N N . GLN A 1 187 ? 6.148 6.167 16.146 1.00 95.75 187 GLN A N 1
ATOM 1425 C CA . GLN A 1 187 ? 6.382 7.499 16.719 1.00 95.75 187 GLN A CA 1
ATOM 1426 C C . GLN A 1 187 ? 7.815 7.998 16.482 1.00 95.75 187 GLN A C 1
ATOM 1428 O O . GLN A 1 187 ? 8.021 9.182 16.206 1.00 95.75 187 GLN A O 1
ATOM 1433 N N . ALA A 1 188 ? 8.821 7.127 16.614 1.00 95.31 188 ALA A N 1
ATOM 1434 C CA . ALA A 1 188 ? 10.209 7.492 16.343 1.00 95.31 188 ALA A CA 1
ATOM 1435 C C . ALA A 1 188 ? 10.411 7.850 14.861 1.00 95.31 188 ALA A C 1
ATOM 1437 O O . ALA A 1 188 ? 11.045 8.866 14.559 1.00 95.31 188 ALA A O 1
ATOM 1438 N N . LEU A 1 189 ? 9.805 7.076 13.954 1.00 95.81 189 LEU A N 1
ATOM 1439 C CA . LEU A 1 189 ? 9.777 7.370 12.523 1.00 95.81 189 LEU A CA 1
ATOM 1440 C C . LEU A 1 189 ? 9.090 8.714 12.226 1.00 95.81 189 LEU A C 1
ATOM 1442 O O . LEU A 1 189 ? 9.640 9.532 11.491 1.00 95.81 189 LEU A O 1
ATOM 1446 N N . TYR A 1 190 ? 7.939 8.987 12.840 1.00 96.12 190 TYR A N 1
ATOM 1447 C CA . TYR A 1 190 ? 7.210 10.244 12.671 1.00 96.12 190 TYR A CA 1
ATOM 1448 C C . TYR A 1 190 ? 8.035 11.460 13.116 1.00 96.12 190 TYR A C 1
ATOM 1450 O O . TYR A 1 190 ? 8.168 12.422 12.363 1.00 96.12 190 TYR A O 1
ATOM 1458 N N . ARG A 1 191 ? 8.692 11.406 14.285 1.00 94.94 191 ARG A N 1
ATOM 1459 C CA . ARG A 1 191 ? 9.588 12.492 14.741 1.00 94.94 191 ARG A CA 1
ATOM 1460 C C . ARG A 1 191 ? 10.733 12.755 13.768 1.00 94.94 191 ARG A C 1
ATOM 1462 O O . ARG A 1 191 ? 11.191 13.888 13.641 1.00 94.94 191 ARG A O 1
ATOM 1469 N N . ARG A 1 192 ? 11.229 11.708 13.109 1.00 93.00 192 ARG A N 1
ATOM 1470 C CA . ARG A 1 192 ? 12.249 11.839 12.073 1.00 93.00 192 ARG A CA 1
ATOM 1471 C C . ARG A 1 192 ? 11.674 12.496 10.815 1.00 93.00 192 ARG A C 1
ATOM 1473 O O . ARG A 1 192 ? 12.298 13.419 10.305 1.00 93.00 192 ARG A O 1
ATOM 1480 N N . ALA A 1 193 ? 10.493 12.075 10.365 1.00 92.38 193 ALA A N 1
ATOM 1481 C CA . ALA A 1 193 ? 9.795 12.675 9.228 1.00 92.38 193 ALA A CA 1
ATOM 1482 C C . ALA A 1 193 ? 9.505 14.172 9.442 1.00 92.38 193 ALA A C 1
ATOM 1484 O O . ALA A 1 193 ? 9.704 14.968 8.531 1.00 92.38 193 ALA A O 1
ATOM 1485 N N . GLN A 1 194 ? 9.133 14.584 10.659 1.00 92.25 194 GLN A N 1
ATOM 1486 C CA . GLN A 1 194 ? 8.887 15.994 11.007 1.00 92.25 194 GLN A CA 1
ATOM 1487 C C . GLN A 1 194 ? 10.113 16.907 10.862 1.00 92.25 194 GLN A C 1
ATOM 1489 O O . GLN A 1 194 ? 9.959 18.116 10.702 1.00 92.25 194 GLN A O 1
ATOM 1494 N N . LYS A 1 195 ? 11.329 16.354 10.933 1.00 90.06 195 LYS A N 1
ATOM 1495 C CA . LYS A 1 195 ? 12.571 17.113 10.723 1.00 90.06 195 LYS A CA 1
ATOM 1496 C C . LYS A 1 195 ? 12.920 17.265 9.241 1.00 90.06 195 LYS A C 1
ATOM 1498 O O . LYS A 1 195 ? 13.860 17.987 8.917 1.00 90.06 195 LYS A O 1
ATOM 1503 N N . ASP A 1 196 ? 12.201 16.580 8.355 1.00 89.25 196 ASP A N 1
ATOM 1504 C CA . ASP A 1 196 ? 12.447 16.630 6.924 1.00 89.25 196 ASP A CA 1
ATOM 1505 C C . ASP A 1 196 ? 11.815 17.879 6.297 1.00 89.25 196 ASP A C 1
ATOM 1507 O O . ASP A 1 196 ? 10.612 18.127 6.414 1.00 89.25 196 ASP A O 1
ATOM 1511 N N . GLN A 1 197 ? 12.629 18.671 5.600 1.00 86.25 197 GLN A N 1
ATOM 1512 C CA . GLN A 1 197 ? 12.179 19.917 4.976 1.00 86.25 197 GLN A CA 1
ATOM 1513 C C . GLN A 1 197 ? 11.141 19.677 3.870 1.00 86.25 197 GLN A C 1
ATOM 1515 O O . GLN A 1 197 ? 10.289 20.539 3.642 1.00 86.25 197 GLN A O 1
ATOM 1520 N N . LEU A 1 198 ? 11.168 18.510 3.213 1.00 84.00 198 LEU A N 1
ATOM 1521 C CA . LEU A 1 198 ? 10.210 18.179 2.158 1.00 84.00 198 LEU A CA 1
ATOM 1522 C C . LEU A 1 198 ? 8.796 17.992 2.708 1.00 84.00 198 LEU A C 1
ATOM 1524 O O . LEU A 1 198 ? 7.840 18.375 2.039 1.00 84.00 198 LEU A O 1
ATOM 1528 N N . LEU A 1 199 ? 8.649 17.480 3.934 1.00 83.69 199 LEU A N 1
ATOM 1529 C CA . LEU A 1 199 ? 7.336 17.374 4.571 1.00 83.69 199 LEU A CA 1
ATOM 1530 C C . LEU A 1 199 ? 6.766 18.767 4.860 1.00 83.69 199 LEU A C 1
ATOM 1532 O O . LEU A 1 199 ? 5.609 19.042 4.555 1.00 83.69 199 LEU A O 1
ATOM 1536 N N . ALA A 1 200 ? 7.592 19.676 5.386 1.00 79.31 200 ALA A N 1
ATOM 1537 C CA . ALA A 1 200 ? 7.176 21.051 5.650 1.00 79.31 200 ALA A CA 1
ATOM 1538 C C . ALA A 1 200 ? 6.762 21.800 4.371 1.00 79.31 200 ALA A C 1
ATOM 1540 O O . ALA A 1 200 ? 5.853 22.626 4.420 1.00 79.31 200 ALA A O 1
ATOM 1541 N N . ALA A 1 201 ? 7.414 21.519 3.238 1.00 79.25 201 ALA A N 1
ATOM 1542 C CA . ALA A 1 201 ? 7.039 22.072 1.940 1.00 79.25 201 ALA A CA 1
ATOM 1543 C C . ALA A 1 201 ? 5.735 21.454 1.406 1.00 79.25 201 ALA A C 1
ATOM 1545 O O . ALA A 1 201 ? 4.860 22.188 0.953 1.00 79.25 201 ALA A O 1
ATOM 1546 N N . ALA A 1 202 ? 5.585 20.131 1.509 1.00 80.38 202 ALA A N 1
ATOM 1547 C CA . ALA A 1 202 ? 4.408 19.406 1.033 1.00 80.38 202 ALA A CA 1
ATOM 1548 C C . ALA A 1 202 ? 3.122 19.777 1.793 1.00 80.38 202 ALA A C 1
ATOM 1550 O O . ALA A 1 202 ? 2.058 19.828 1.192 1.00 80.38 202 ALA A O 1
ATOM 1551 N N . LEU A 1 203 ? 3.208 20.082 3.092 1.00 81.75 203 LEU A N 1
ATOM 1552 C CA . LEU A 1 203 ? 2.048 20.473 3.909 1.00 81.75 203 LEU A CA 1
ATOM 1553 C C . LEU A 1 203 ? 1.542 21.907 3.656 1.00 81.75 203 LEU A C 1
ATOM 1555 O O . LEU A 1 203 ? 0.494 22.272 4.183 1.00 81.75 203 LEU A O 1
ATOM 1559 N N . ARG A 1 204 ? 2.289 22.743 2.920 1.00 77.12 204 ARG A N 1
ATOM 1560 C CA . ARG A 1 204 ? 1.912 24.140 2.612 1.00 77.12 204 ARG A CA 1
ATOM 1561 C C . ARG A 1 204 ? 1.178 24.301 1.277 1.00 77.12 204 ARG A C 1
ATOM 1563 O O . ARG A 1 204 ? 0.784 25.421 0.958 1.00 77.12 204 ARG A O 1
ATOM 1570 N N . GLN A 1 205 ? 1.075 23.228 0.498 1.00 57.59 205 GLN A N 1
ATOM 1571 C CA . GLN A 1 205 ? 0.369 23.171 -0.783 1.00 57.59 205 GLN A CA 1
ATOM 1572 C C . GLN A 1 205 ? -1.070 22.703 -0.567 1.00 57.59 205 GLN A C 1
ATOM 1574 O O . GLN A 1 205 ? -1.943 23.188 -1.316 1.00 57.59 205 GLN A O 1
#

Secondary structure (DSSP, 8-state):
-HHHHHHHHHHHHHH-GGGGGSHHHHHHHHH--HHHHTS--GGGEEEEE-SS-EEEEETTHHHHHHHHHHHHHHHHHTTT-GGGGGGGS-HHHHHHHHHHHT--STTS---HHHHHHHHHHHHHHHHH-TT-PPPHHHHHHHHHHHHHHHHS-GGG-HHHHHHHHHHHHHHHHHHTSHHHHH-HHHHHHHHHHTT-HHHHHHTT-

Sequence (205 aa):
MRVAVQQLIQAVANINPSLFQETSFAELHGMVNLIVELKEDSSLIQVLDFNTCKHRTDAGLGCRRLAFDCVKSMVKAARRSPKLLTYWGSTGELIDALVAASNADDKGEICAELNRAAKEILCLIAALYPLVQFSKSQMESLTARLGNDISGNYAASSEKTALKIDALMTIDKLMRSAPFAQNKEFQALYRRAQKDQLLAAALRQ